Protein AF-A0A2V6PJW3-F1 (afdb_monomer_lite)

Sequence (200 aa):
NNALYVDFLEIRGALTNDLQSALSIDNNLVIYFAGANVPVDTLDGQFGDAQQPGGRLRWIRDFAGPNSSVDVLLLNGQTVKMNRDLRFSTTIDTDGDGVANAYDFYPLDSAAWNSVPSTNSFWTSVSVTNVGSAAAVSLSWNAASGTRYHVEYTTNLAPPNWQALSDYTNVALTNGVIRILDTSIPPGEIQRYYRVRYDR

Foldseek 3Di:
DEEAEEAEDEQDDPCVPPVVVVDDDDPPYAYEYAYYPDQLVVQFQPPADPSRNRHRYHHDQADFDPVQWDWAAAPVRDTDIGGNSQQCDQPDQQCPLPGRNNQANHSPDSPDDRPDPPPQRQWPDWDWDDDDPAIKIKTKGWDAAQKKKWKWKALDVVPTDTDTDDIDGRPDPGIDMDMDMGRPQDPPSPDMDMDMDIDD

pLDDT: mean 84.97, std 12.24, range [41.75, 98.31]

Secondary structure (DSSP, 8-state):
-EEEEEEEE---GGGGT-HHHH----TTEEEEEEEESS-HHHHTT-S--SS-TT-SEEE-TT---TTTEEEEE-TTS-EEEEEHHHHT-SS--SS-SSS-GGG-SSTT-TTS------TT-SEEEEEEEEETTEEEEEEEEEEPTT-EEEEEEES-BTTB--EEEEEEE--SSS-EEEEEEE----TT----EEEEEEE-

Radius of gyration: 25.2 Å; chains: 1; bounding box: 60×33×73 Å

Structure (mmCIF, N/CA/C/O backbone):
data_AF-A0A2V6PJW3-F1
#
_entry.id   AF-A0A2V6PJW3-F1
#
loop_
_atom_site.group_PDB
_atom_site.id
_atom_site.type_symbol
_atom_site.label_atom_id
_atom_site.label_alt_id
_atom_site.label_comp_id
_atom_site.label_asym_id
_atom_site.label_entity_id
_atom_site.label_seq_id
_atom_site.pdbx_PDB_ins_code
_atom_site.Cartn_x
_atom_site.Cartn_y
_atom_site.Cartn_z
_atom_site.occupancy
_atom_site.B_iso_or_equiv
_atom_site.auth_seq_id
_atom_site.auth_comp_id
_atom_site.auth_asym_id
_atom_site.auth_atom_id
_atom_site.pdbx_PDB_model_num
ATOM 1 N N . ASN A 1 1 ? -28.604 -4.417 25.987 1.00 77.56 1 ASN A N 1
ATOM 2 C CA . ASN A 1 1 ? -27.371 -4.235 25.205 1.00 77.56 1 ASN A CA 1
ATOM 3 C C . ASN A 1 1 ? -27.460 -2.933 24.455 1.00 77.56 1 ASN A C 1
ATOM 5 O O . ASN A 1 1 ? -28.349 -2.788 23.627 1.00 77.56 1 ASN A O 1
ATOM 9 N N . ASN A 1 2 ? -26.563 -2.014 24.776 1.00 94.69 2 ASN A N 1
ATOM 10 C CA . ASN A 1 2 ? -26.402 -0.720 24.135 1.00 94.69 2 ASN A CA 1
ATOM 11 C C . ASN A 1 2 ? -25.134 -0.748 23.275 1.00 94.69 2 ASN A C 1
ATOM 13 O O . ASN A 1 2 ? -24.169 -1.445 23.597 1.00 94.69 2 ASN A O 1
ATOM 17 N N . ALA A 1 3 ? -25.136 0.021 22.191 1.00 96.19 3 ALA A N 1
ATOM 18 C CA . ALA A 1 3 ? -23.986 0.163 21.312 1.00 96.19 3 ALA A CA 1
ATOM 19 C C . ALA A 1 3 ? -23.740 1.639 21.002 1.00 96.19 3 ALA A C 1
ATOM 21 O O . ALA A 1 3 ? -24.690 2.400 20.811 1.00 96.19 3 ALA A O 1
ATOM 22 N N . LEU A 1 4 ? -22.466 2.015 20.929 1.00 97.50 4 LEU A N 1
ATOM 23 C CA . LEU A 1 4 ? -22.019 3.306 20.419 1.00 97.50 4 LEU A CA 1
ATOM 24 C C . LEU A 1 4 ? -21.166 3.063 19.173 1.00 97.50 4 LEU A C 1
ATOM 26 O O . LEU A 1 4 ? -20.252 2.246 19.218 1.00 97.50 4 LEU A O 1
ATOM 30 N N . TYR A 1 5 ? -21.462 3.770 18.084 1.00 97.44 5 TYR A N 1
ATOM 31 C CA . TYR A 1 5 ? -20.680 3.726 16.849 1.00 97.44 5 TYR A CA 1
ATOM 32 C C . TYR A 1 5 ? -19.906 5.029 16.709 1.00 97.44 5 TYR A C 1
ATOM 34 O O . TYR A 1 5 ? -20.496 6.110 16.750 1.00 97.44 5 TYR A O 1
ATOM 42 N N . VAL A 1 6 ? -18.591 4.921 16.573 1.00 97.81 6 VAL A N 1
ATOM 43 C CA . VAL A 1 6 ? -17.669 6.052 16.590 1.00 97.81 6 VAL A CA 1
ATOM 44 C C . VAL A 1 6 ? -16.826 6.028 15.326 1.00 97.81 6 VAL A C 1
ATOM 46 O O . VAL A 1 6 ? -16.167 5.045 15.017 1.00 97.81 6 VAL A O 1
ATOM 49 N N . ASP A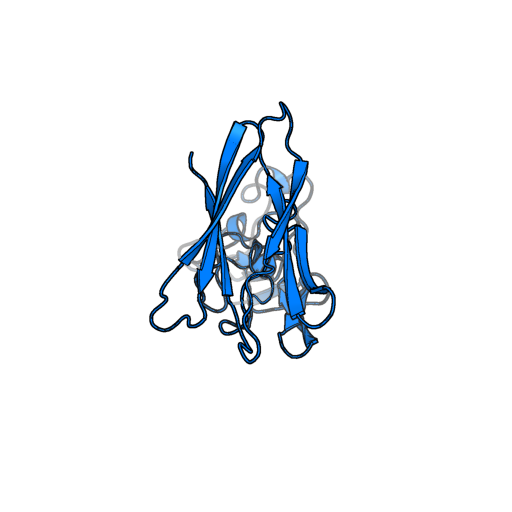 1 7 ? -16.818 7.129 14.587 1.00 97.94 7 ASP A N 1
ATOM 50 C CA . ASP A 1 7 ? -15.958 7.250 13.411 1.00 97.94 7 ASP A CA 1
ATOM 51 C C . ASP A 1 7 ? -14.473 7.270 13.816 1.00 97.94 7 ASP A C 1
ATOM 53 O O . ASP A 1 7 ? -13.669 6.507 13.292 1.00 97.94 7 ASP A O 1
ATOM 57 N N . PHE A 1 8 ? -14.108 8.075 14.816 1.00 97.75 8 PHE A N 1
ATOM 58 C CA . PHE A 1 8 ? -12.723 8.191 15.265 1.00 97.75 8 PHE A CA 1
ATOM 59 C C . PHE A 1 8 ? -12.616 8.317 16.788 1.00 97.75 8 PHE A C 1
ATOM 61 O O . PHE A 1 8 ? -13.229 9.204 17.384 1.00 97.75 8 PHE A O 1
ATOM 68 N N . LEU A 1 9 ? -11.836 7.436 17.416 1.00 95.81 9 LEU A N 1
ATOM 69 C CA . LEU A 1 9 ? -11.492 7.513 18.833 1.00 95.81 9 LEU A CA 1
ATOM 70 C C . LEU A 1 9 ? -10.220 8.330 19.024 1.00 95.81 9 LEU A C 1
ATOM 72 O O . LEU A 1 9 ? -9.151 7.993 18.520 1.00 95.81 9 LEU A O 1
ATOM 76 N N . GLU A 1 10 ? -10.331 9.389 19.814 1.00 95.06 10 GLU A N 1
ATOM 77 C CA . GLU A 1 10 ? -9.187 10.200 20.187 1.00 95.06 10 GLU A CA 1
ATOM 78 C C . GLU A 1 10 ? -8.778 9.914 21.635 1.00 95.06 10 GLU A C 1
ATOM 80 O O . GLU A 1 10 ? -9.470 10.272 22.588 1.00 95.06 10 GLU A O 1
ATOM 85 N N . ILE A 1 11 ? -7.634 9.255 21.797 1.00 92.56 11 ILE A N 1
ATOM 86 C CA . ILE A 1 11 ? -7.050 8.890 23.085 1.00 92.56 11 ILE A CA 1
ATOM 87 C C . ILE A 1 11 ? -6.029 9.957 23.483 1.00 92.56 11 ILE A C 1
ATOM 89 O O . ILE A 1 11 ? -5.069 10.229 22.758 1.00 92.56 11 ILE A O 1
ATOM 93 N N . ARG A 1 12 ? -6.239 10.593 24.639 1.00 90.81 12 ARG A N 1
ATOM 94 C CA . ARG A 1 12 ? -5.400 11.686 25.156 1.00 90.81 12 ARG A CA 1
ATOM 95 C C . ARG A 1 12 ? -5.178 11.550 26.663 1.00 90.81 12 ARG A C 1
ATOM 97 O O . ARG A 1 12 ? -5.975 10.939 27.372 1.00 90.81 12 ARG A O 1
ATOM 104 N N . GLY A 1 13 ? -4.129 12.201 27.163 1.00 88.38 13 GLY A N 1
ATOM 105 C CA . GLY A 1 13 ? -3.869 12.316 28.600 1.00 88.38 13 GLY A CA 1
ATOM 106 C C . GLY A 1 13 ? -3.577 10.964 29.254 1.00 88.38 13 GLY A C 1
ATOM 107 O O . GLY A 1 13 ? -2.866 10.149 28.685 1.00 88.38 13 GLY A O 1
ATOM 108 N N . ALA A 1 14 ? -4.129 10.715 30.445 1.00 81.31 14 ALA A N 1
ATOM 109 C CA . ALA A 1 14 ? -3.871 9.482 31.201 1.00 81.31 14 ALA A CA 1
ATOM 110 C C . ALA A 1 14 ? -4.205 8.191 30.421 1.00 81.31 14 ALA A C 1
ATOM 112 O O . ALA A 1 14 ? -3.540 7.175 30.612 1.00 81.31 14 ALA A O 1
ATOM 113 N N . LEU A 1 15 ? -5.167 8.255 29.491 1.00 83.25 15 LEU A N 1
ATOM 114 C CA . LEU A 1 15 ? -5.598 7.120 28.671 1.00 83.25 15 LEU A CA 1
ATOM 115 C C . LEU A 1 15 ? -4.508 6.601 27.718 1.00 83.25 15 LEU A C 1
ATOM 117 O O . LEU A 1 15 ? -4.613 5.471 27.254 1.00 83.25 15 LEU A O 1
ATOM 121 N N . THR A 1 16 ? -3.469 7.391 27.410 1.00 81.38 16 THR A N 1
ATOM 122 C CA . THR A 1 16 ? -2.377 6.945 26.523 1.00 81.38 16 THR A CA 1
ATOM 123 C C . THR A 1 16 ? -1.401 5.994 27.207 1.00 81.38 16 THR A C 1
ATOM 125 O O . THR A 1 16 ? -0.676 5.283 26.520 1.00 81.38 16 THR A O 1
ATOM 128 N N . ASN A 1 17 ? -1.347 6.005 28.542 1.00 81.25 17 ASN A N 1
ATOM 129 C CA . ASN A 1 17 ? -0.377 5.225 29.314 1.00 81.25 17 ASN A CA 1
ATOM 130 C C . ASN A 1 17 ? -1.002 3.952 29.889 1.00 81.25 17 ASN A C 1
ATOM 132 O O . ASN A 1 17 ? -0.333 2.926 29.966 1.00 81.25 17 ASN A O 1
ATOM 136 N N . ASP A 1 18 ? -2.270 4.030 30.299 1.00 83.56 18 ASP A N 1
ATOM 137 C CA . ASP A 1 18 ? -3.020 2.907 30.853 1.00 83.56 18 ASP A CA 1
ATOM 138 C C . ASP A 1 18 ? -4.522 3.107 30.613 1.00 83.56 18 ASP A C 1
ATOM 140 O O . ASP A 1 18 ? -5.220 3.810 31.348 1.00 83.56 18 ASP A O 1
ATOM 144 N N . LEU A 1 19 ? -5.015 2.510 29.528 1.00 89.06 19 LEU A N 1
ATOM 145 C CA . LEU A 1 19 ? -6.403 2.658 29.106 1.00 89.06 19 LEU A CA 1
ATOM 146 C C . LEU A 1 19 ? -7.380 2.004 30.095 1.00 89.06 19 LEU A C 1
ATOM 148 O O . LEU A 1 19 ? -8.446 2.561 30.347 1.00 89.06 19 LEU A O 1
ATOM 152 N N . GLN A 1 20 ? -7.030 0.847 30.668 1.00 86.88 20 GLN A N 1
ATOM 153 C CA . GLN A 1 20 ? -7.956 0.062 31.493 1.00 86.88 20 GLN A CA 1
ATOM 154 C C . GLN A 1 20 ? -8.118 0.612 32.909 1.00 86.88 20 GLN A C 1
ATOM 156 O O . GLN A 1 20 ? -9.182 0.439 33.499 1.00 86.88 20 GLN A O 1
ATOM 161 N N . SER A 1 21 ? -7.106 1.289 33.461 1.00 87.06 21 SER A N 1
ATOM 162 C CA . SER A 1 21 ? -7.256 1.944 34.768 1.00 87.06 21 SER A CA 1
ATOM 163 C C . SER A 1 21 ? -7.951 3.304 34.690 1.00 87.06 21 SER A C 1
ATOM 165 O O . SER A 1 21 ? -8.570 3.728 35.666 1.00 87.06 21 SER A O 1
ATOM 167 N N . ALA A 1 22 ? -7.875 3.985 33.542 1.00 89.25 22 ALA A N 1
ATOM 168 C CA . ALA A 1 22 ? -8.407 5.335 33.368 1.00 89.25 22 ALA A CA 1
ATOM 169 C C . ALA A 1 22 ? -9.792 5.395 32.690 1.00 89.25 22 ALA A C 1
ATOM 171 O O . ALA A 1 22 ? -10.457 6.429 32.777 1.00 89.25 22 ALA A O 1
ATOM 172 N N . LEU A 1 23 ? -10.251 4.316 32.046 1.00 91.25 23 LEU A N 1
ATOM 173 C CA . LEU A 1 23 ? -11.579 4.209 31.435 1.00 91.25 23 LEU A CA 1
ATOM 174 C C . LEU A 1 23 ? -12.338 3.006 31.999 1.00 91.25 23 LEU A C 1
ATOM 176 O O . LEU A 1 23 ? -11.816 1.900 32.061 1.00 91.25 23 LEU A O 1
ATOM 180 N N . SER A 1 24 ? -13.609 3.208 32.340 1.00 92.50 24 SER A N 1
ATOM 181 C CA . SER A 1 24 ? -14.548 2.124 32.626 1.00 92.50 24 SER A CA 1
ATOM 182 C C . SER A 1 24 ? -15.663 2.139 31.585 1.00 92.50 24 SER A C 1
ATOM 184 O O . SER A 1 24 ? -16.223 3.196 31.289 1.00 92.50 24 SER A O 1
ATOM 186 N N . ILE A 1 25 ? -15.973 0.972 31.019 1.00 94.38 25 ILE A N 1
ATOM 187 C CA . ILE A 1 25 ? -17.079 0.780 30.078 1.00 94.38 25 ILE A CA 1
ATOM 188 C C . ILE A 1 25 ? -18.135 -0.068 30.782 1.00 94.38 25 ILE A C 1
ATOM 190 O O . ILE A 1 25 ? -17.831 -1.156 31.265 1.00 94.38 25 ILE A O 1
ATOM 194 N N . ASP A 1 26 ? -19.370 0.432 30.840 1.00 94.88 26 ASP A N 1
ATOM 195 C CA . ASP A 1 26 ? -20.485 -0.284 31.461 1.00 94.88 26 ASP A CA 1
ATOM 196 C C . ASP A 1 26 ? -20.694 -1.670 30.825 1.00 94.88 26 ASP A C 1
ATOM 198 O O . ASP A 1 26 ? -20.583 -1.842 29.606 1.00 94.88 26 ASP A O 1
ATOM 202 N N . ASN A 1 27 ? -21.066 -2.656 31.645 1.00 93.12 27 ASN A N 1
ATOM 203 C CA . ASN A 1 27 ? -21.227 -4.042 31.206 1.00 93.12 27 ASN A CA 1
ATOM 204 C C . ASN A 1 27 ? -22.309 -4.236 30.124 1.00 93.12 27 ASN A C 1
ATOM 206 O O . ASN A 1 27 ? -22.325 -5.257 29.429 1.00 93.12 27 ASN A O 1
ATOM 210 N N . ASN A 1 28 ? -23.202 -3.268 29.944 1.00 94.25 28 ASN A N 1
ATOM 211 C CA . ASN A 1 28 ? -24.245 -3.267 28.930 1.00 94.25 28 ASN A CA 1
ATOM 212 C C . ASN A 1 28 ? -23.865 -2.459 27.670 1.00 94.25 28 ASN A C 1
ATOM 214 O O . ASN A 1 28 ? -24.705 -2.338 26.780 1.00 94.25 28 ASN A O 1
ATOM 218 N N . LEU A 1 29 ? -22.649 -1.902 27.571 1.00 96.75 29 LEU A N 1
ATOM 219 C CA . LEU A 1 29 ? -22.187 -1.093 26.436 1.00 96.75 29 LEU A CA 1
ATOM 220 C C . LEU A 1 29 ? -21.034 -1.763 25.669 1.00 96.75 29 LEU A C 1
ATOM 222 O O . LEU A 1 29 ? -20.086 -2.283 26.260 1.00 96.75 29 LEU A O 1
ATOM 226 N N . VAL A 1 30 ? -21.111 -1.698 24.338 1.00 97.88 30 VAL A N 1
ATOM 227 C CA . VAL A 1 30 ? -20.006 -1.983 23.408 1.00 97.88 30 VAL A CA 1
ATOM 228 C C . VAL A 1 30 ? -19.796 -0.761 22.514 1.00 97.88 30 VAL A C 1
ATOM 230 O O . VAL A 1 30 ? -20.760 -0.184 22.007 1.00 97.88 30 VAL A O 1
ATOM 233 N N . ILE A 1 31 ? -18.543 -0.362 22.327 1.00 97.88 31 ILE A N 1
ATOM 234 C CA . ILE A 1 31 ? -18.133 0.745 21.466 1.00 97.88 31 ILE A CA 1
ATOM 235 C C . ILE A 1 31 ? -17.488 0.154 20.212 1.00 97.88 31 ILE A C 1
ATOM 237 O O . ILE A 1 31 ? -16.425 -0.464 20.265 1.00 97.88 31 ILE A O 1
ATOM 241 N N . TYR A 1 32 ? -18.145 0.366 19.081 1.00 98.12 32 TYR A N 1
ATOM 242 C CA . TYR A 1 32 ? -17.635 0.044 17.759 1.00 98.12 32 TYR A CA 1
ATOM 243 C C . TYR A 1 32 ? -16.979 1.289 17.178 1.00 98.12 32 TYR A C 1
ATOM 245 O O . TYR A 1 32 ? -17.615 2.343 17.134 1.00 98.12 32 TYR A O 1
ATOM 253 N N . PHE A 1 33 ? -15.728 1.193 16.745 1.00 98.31 33 PHE A N 1
ATOM 254 C CA . PHE A 1 33 ? -14.983 2.341 16.237 1.00 98.31 33 PHE A CA 1
ATOM 255 C C . PHE A 1 33 ? -14.330 2.048 14.891 1.00 98.31 33 PHE A C 1
ATOM 257 O O . PHE A 1 33 ? -13.943 0.914 14.631 1.00 98.31 33 PHE A O 1
ATOM 264 N N . ALA A 1 34 ? -14.210 3.057 14.031 1.00 98.06 34 ALA A N 1
ATOM 265 C CA . ALA A 1 34 ? -13.621 2.877 12.706 1.00 98.06 34 ALA A CA 1
ATOM 266 C C . ALA A 1 34 ? -12.135 3.245 12.643 1.00 98.06 34 ALA A C 1
ATOM 268 O O . ALA A 1 34 ? -11.388 2.581 11.933 1.00 98.06 34 ALA A O 1
ATOM 269 N N . GLY A 1 35 ? -11.678 4.237 13.403 1.00 97.38 35 GLY A N 1
ATOM 270 C CA . GLY A 1 35 ? -10.251 4.544 13.511 1.00 97.38 35 GLY A CA 1
ATOM 271 C C . GLY A 1 35 ? -9.867 5.169 14.843 1.00 97.38 35 GLY A C 1
ATOM 272 O O . GLY A 1 35 ? -10.735 5.489 15.661 1.00 97.38 35 GLY A O 1
ATOM 273 N N . ALA A 1 36 ? -8.566 5.337 15.065 1.00 96.62 36 ALA A N 1
ATOM 274 C CA . ALA A 1 36 ? -8.039 5.974 16.268 1.00 96.62 36 ALA A CA 1
ATOM 275 C C . ALA A 1 36 ? -6.713 6.709 16.018 1.00 96.62 36 ALA A C 1
ATOM 277 O O . ALA A 1 36 ? -6.052 6.528 15.000 1.00 96.62 36 ALA A O 1
ATOM 278 N N . ASN A 1 37 ? -6.301 7.555 16.965 1.00 94.25 37 ASN A N 1
ATOM 279 C CA . ASN A 1 37 ? -4.985 8.214 16.948 1.00 94.25 37 ASN A CA 1
ATOM 280 C C . ASN A 1 37 ? -3.855 7.354 17.553 1.00 94.25 37 ASN A C 1
ATOM 282 O O . ASN A 1 37 ? -2.731 7.830 17.710 1.00 94.25 37 ASN A O 1
ATOM 286 N N . VAL A 1 38 ? -4.161 6.109 17.906 1.00 92.62 38 VAL A N 1
ATOM 287 C CA . VAL A 1 38 ? -3.231 5.062 18.344 1.00 92.62 38 VAL A CA 1
ATOM 288 C C . VAL A 1 38 ? -3.505 3.805 17.509 1.00 92.62 38 VAL A C 1
ATOM 290 O O . VAL A 1 38 ? -4.596 3.705 16.947 1.00 92.62 38 VAL A O 1
ATOM 293 N N . PRO A 1 39 ? -2.569 2.843 17.407 1.00 92.50 39 PRO A N 1
ATOM 294 C CA . PRO A 1 39 ? -2.781 1.656 16.581 1.00 92.50 39 PRO A CA 1
ATOM 295 C C . PRO A 1 39 ? -4.055 0.898 16.979 1.00 92.50 39 PRO A C 1
ATOM 297 O O . PRO A 1 39 ? -4.189 0.464 18.125 1.00 92.50 39 PRO A O 1
ATOM 300 N N . VAL A 1 40 ? -4.983 0.728 16.036 1.00 95.38 40 VAL A N 1
ATOM 301 C CA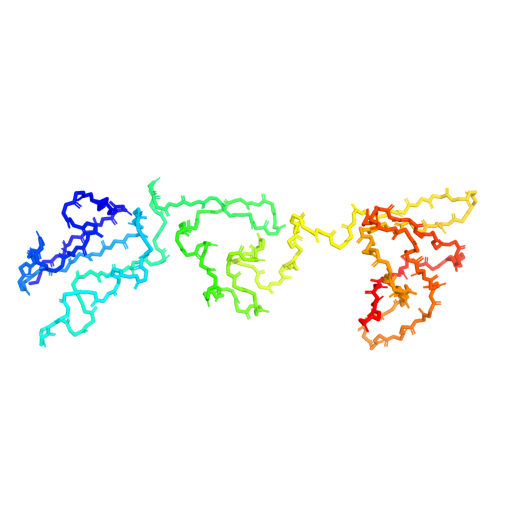 . VAL A 1 40 ? -6.312 0.140 16.284 1.00 95.38 40 VAL A CA 1
ATOM 302 C C . VAL A 1 40 ? -6.247 -1.286 16.829 1.00 95.38 40 VAL A C 1
ATOM 304 O O . VAL A 1 40 ? -7.029 -1.622 17.713 1.00 95.38 40 VAL A O 1
ATOM 307 N N . ASP A 1 41 ? -5.251 -2.075 16.418 1.00 92.88 41 ASP A N 1
ATOM 308 C CA . ASP A 1 41 ? -5.025 -3.442 16.910 1.00 92.88 41 ASP A CA 1
ATOM 309 C C . ASP A 1 41 ? -4.692 -3.489 18.411 1.00 92.88 41 ASP A C 1
ATOM 311 O O . ASP A 1 41 ? -4.892 -4.506 19.067 1.00 92.88 41 ASP A O 1
ATOM 315 N N . THR A 1 42 ? -4.190 -2.389 18.986 1.00 92.62 42 THR A N 1
ATOM 316 C CA . THR A 1 42 ? -3.936 -2.301 20.438 1.00 92.62 42 THR A CA 1
ATOM 317 C C . THR A 1 42 ? -5.195 -1.993 21.244 1.00 92.62 42 THR A C 1
ATOM 319 O O . THR A 1 42 ? -5.213 -2.208 22.458 1.00 92.62 42 THR A O 1
ATOM 322 N N . LEU A 1 43 ? -6.238 -1.483 20.583 1.00 95.44 43 LEU A N 1
ATOM 323 C CA . LEU A 1 43 ? -7.529 -1.158 21.181 1.00 95.44 43 LEU A CA 1
ATOM 324 C C . LEU A 1 43 ? -8.554 -2.271 20.957 1.00 95.44 43 LEU A C 1
ATOM 326 O O . LEU A 1 43 ? -9.388 -2.512 21.831 1.00 95.44 43 LEU A O 1
ATOM 330 N N . ASP A 1 44 ? -8.518 -2.917 19.794 1.00 96.38 44 ASP A N 1
ATOM 331 C CA . ASP A 1 44 ? -9.472 -3.955 19.426 1.00 96.38 44 ASP A CA 1
ATOM 332 C C . ASP A 1 44 ? -9.424 -5.129 20.414 1.00 96.38 44 ASP A C 1
ATOM 334 O O . ASP A 1 44 ? -8.362 -5.603 20.816 1.00 96.38 44 ASP A O 1
ATOM 338 N N . GLY A 1 45 ? -10.595 -5.562 20.876 1.00 95.94 45 GLY A N 1
ATOM 339 C CA . GLY A 1 45 ? -10.717 -6.639 21.858 1.00 95.94 45 GLY A CA 1
ATOM 340 C C . GLY A 1 45 ? -10.454 -6.237 23.316 1.00 95.94 45 GLY A C 1
ATOM 341 O O . GLY A 1 45 ? -10.629 -7.068 24.211 1.00 95.94 45 GLY A O 1
ATOM 342 N N . GLN A 1 46 ? -10.099 -4.980 23.609 1.00 95.44 46 GLN A N 1
ATOM 343 C CA . GLN A 1 46 ? -9.934 -4.528 24.996 1.00 95.44 46 GLN A CA 1
ATOM 344 C C . GLN A 1 46 ? -11.253 -4.519 25.781 1.00 95.44 46 GLN A C 1
ATOM 346 O O . GLN A 1 46 ? -12.348 -4.455 25.214 1.00 95.44 46 GLN A O 1
ATOM 351 N N . PHE A 1 47 ? -11.136 -4.542 27.116 1.00 95.19 47 PHE A N 1
ATOM 352 C CA . PHE A 1 47 ? -12.260 -4.625 28.061 1.00 95.19 47 PHE A CA 1
ATOM 353 C C . PHE A 1 47 ? -13.107 -5.893 27.883 1.00 95.19 47 PHE A C 1
ATOM 355 O O . PHE A 1 47 ? -14.332 -5.857 27.994 1.00 95.19 47 PHE A O 1
ATOM 362 N N . GLY A 1 48 ? -12.454 -7.011 27.562 1.00 94.50 48 GLY A N 1
ATOM 363 C CA . GLY A 1 48 ? -13.101 -8.316 27.501 1.00 94.50 48 GLY A CA 1
ATOM 364 C C . GLY A 1 48 ? -13.523 -8.810 28.883 1.00 94.50 48 GLY A C 1
ATOM 365 O O . GLY A 1 48 ? -12.783 -8.680 29.857 1.00 94.50 48 GLY A O 1
ATOM 366 N N . ASP A 1 49 ? -14.709 -9.402 28.958 1.00 93.31 49 ASP A N 1
ATOM 367 C CA . ASP A 1 49 ? -15.236 -10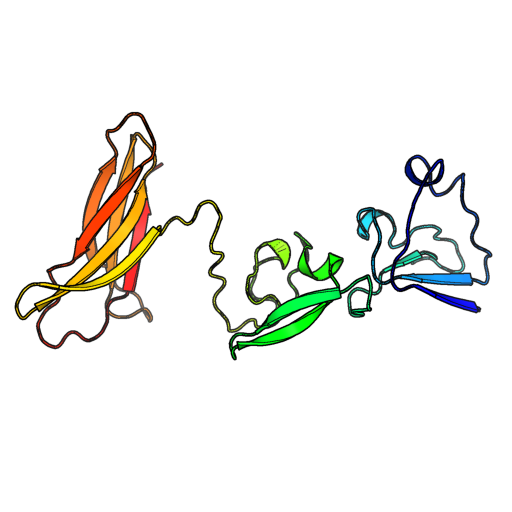.045 30.162 1.00 93.31 49 ASP A CA 1
ATOM 368 C C . ASP A 1 49 ? -16.088 -11.271 29.800 1.00 93.31 49 ASP A C 1
ATOM 370 O O . ASP A 1 49 ? -16.192 -11.659 28.634 1.00 93.31 49 ASP A O 1
ATOM 374 N N . ALA A 1 50 ? -16.694 -11.911 30.804 1.00 94.31 50 ALA A N 1
ATOM 375 C CA . ALA A 1 50 ? -17.498 -13.115 30.602 1.00 94.31 50 ALA A CA 1
ATOM 376 C C . ALA A 1 50 ? -18.713 -12.887 29.680 1.00 94.31 50 ALA A C 1
ATOM 378 O O . ALA A 1 50 ? -19.182 -13.825 29.038 1.00 94.31 50 ALA A O 1
ATOM 379 N N . GLN A 1 51 ? -19.232 -11.659 29.611 1.00 92.69 51 GLN A N 1
A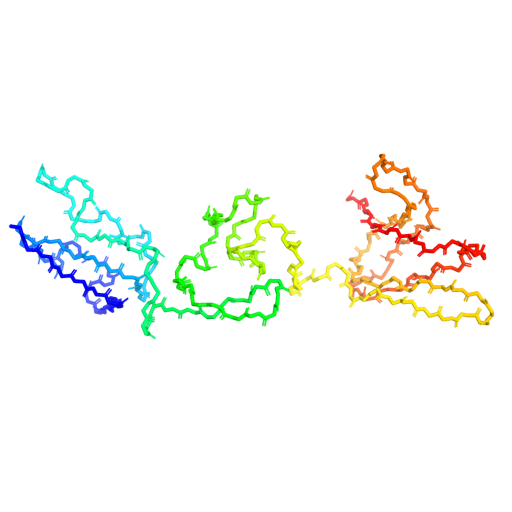TOM 380 C CA . GLN A 1 51 ? -20.375 -11.282 28.787 1.00 92.69 51 GLN A CA 1
ATOM 381 C C . GLN A 1 51 ? -19.948 -10.832 27.384 1.00 92.69 51 GLN A C 1
ATOM 383 O O . GLN A 1 51 ? -20.715 -10.991 26.434 1.00 92.69 51 GLN A O 1
ATOM 388 N N . GLN A 1 52 ? -18.750 -10.263 27.245 1.00 93.75 52 GLN A N 1
ATOM 389 C CA . GLN A 1 52 ? -18.177 -9.767 25.995 1.00 93.75 52 GLN A CA 1
ATOM 390 C C . GLN A 1 52 ? -16.738 -10.284 25.821 1.00 93.75 52 GLN A C 1
ATOM 392 O O . GLN A 1 52 ? -15.787 -9.510 25.936 1.00 93.75 52 GLN A O 1
ATOM 397 N N . PRO A 1 53 ? -16.540 -11.578 25.505 1.00 93.94 53 PRO A N 1
ATOM 398 C CA . PRO A 1 53 ? -15.201 -12.167 25.398 1.00 93.94 53 PRO A CA 1
ATOM 399 C C . PRO A 1 53 ? -14.364 -11.579 24.252 1.00 93.94 53 PRO A C 1
ATOM 401 O O . PRO A 1 53 ? -13.142 -11.590 24.321 1.00 93.94 53 PRO A O 1
ATOM 404 N N . GLY A 1 54 ? -15.009 -11.028 23.218 1.00 92.88 54 GLY A N 1
ATOM 405 C CA . GLY A 1 54 ? -14.352 -10.297 22.127 1.00 92.88 54 GLY A CA 1
ATOM 406 C C . GLY A 1 54 ? -14.096 -8.818 22.429 1.00 92.88 54 GLY A C 1
ATOM 407 O O . GLY A 1 54 ? -14.002 -8.027 21.498 1.00 92.88 54 GLY A O 1
ATOM 408 N N . GLY A 1 55 ? -14.101 -8.415 23.701 1.00 95.75 55 GLY A N 1
ATOM 409 C CA . GLY A 1 55 ? -13.910 -7.026 24.101 1.00 95.75 55 GLY A CA 1
ATOM 410 C C . GLY A 1 55 ? -15.132 -6.134 23.912 1.00 95.75 55 GLY A C 1
ATOM 411 O O . GLY A 1 55 ? -16.134 -6.495 23.274 1.00 95.75 55 GLY A O 1
ATOM 412 N N . ARG A 1 56 ? -15.026 -4.937 24.490 1.00 97.00 56 ARG A N 1
ATOM 413 C CA . ARG A 1 56 ? -16.012 -3.851 24.399 1.00 97.00 56 ARG A CA 1
ATOM 414 C C . ARG A 1 56 ? -15.539 -2.692 23.534 1.00 97.00 56 ARG A C 1
ATOM 416 O O . ARG A 1 56 ? -16.377 -1.883 23.157 1.00 97.00 56 ARG A O 1
ATOM 423 N N . LEU A 1 57 ? -14.253 -2.625 23.197 1.00 97.38 57 LEU A N 1
ATOM 424 C CA . LEU A 1 57 ? -13.759 -1.833 22.074 1.00 97.38 57 LEU A CA 1
ATOM 425 C C . LEU A 1 57 ? -13.622 -2.760 20.868 1.00 97.38 57 LEU A C 1
ATOM 427 O O . LEU A 1 57 ? -12.927 -3.770 20.957 1.00 97.38 57 LEU A O 1
ATOM 431 N N . ARG A 1 58 ? -14.323 -2.445 19.776 1.00 97.81 58 ARG A N 1
ATOM 432 C CA . ARG A 1 58 ? -14.338 -3.269 18.561 1.00 97.81 58 ARG A CA 1
ATOM 433 C C . ARG A 1 58 ? -14.054 -2.443 17.324 1.00 97.81 58 ARG A C 1
ATOM 435 O O . ARG A 1 58 ? -14.844 -1.559 16.981 1.00 97.81 58 ARG A O 1
ATOM 442 N N . TRP A 1 59 ? -12.956 -2.746 16.652 1.00 98.06 59 TRP A N 1
ATOM 443 C CA . TRP A 1 59 ? -12.594 -2.085 15.413 1.00 98.06 59 TRP A CA 1
ATOM 444 C C . TRP A 1 59 ? -13.468 -2.588 14.256 1.00 98.06 59 TRP A C 1
ATOM 446 O O . TRP A 1 59 ? -13.588 -3.786 14.006 1.00 98.06 59 TRP A O 1
ATOM 456 N N . ILE A 1 60 ? -14.094 -1.662 13.530 1.00 97.56 60 ILE A N 1
ATOM 457 C CA . ILE A 1 60 ? -14.881 -1.936 12.326 1.00 97.56 60 ILE A CA 1
ATOM 458 C C . ILE A 1 60 ? -14.068 -1.514 11.106 1.00 97.56 60 ILE A C 1
ATOM 460 O O . ILE A 1 60 ? -14.227 -0.419 10.567 1.00 97.56 60 ILE A O 1
ATOM 464 N N . ARG A 1 61 ? -13.191 -2.417 10.667 1.00 95.50 61 ARG A N 1
ATOM 465 C CA . ARG A 1 61 ? -12.279 -2.197 9.536 1.00 95.50 61 ARG A CA 1
ATOM 466 C C . ARG A 1 61 ? -12.978 -1.950 8.193 1.00 95.50 61 ARG A C 1
ATOM 468 O O . ARG A 1 61 ? -12.423 -1.265 7.344 1.00 95.50 61 ARG A O 1
ATOM 475 N N . ASP A 1 62 ?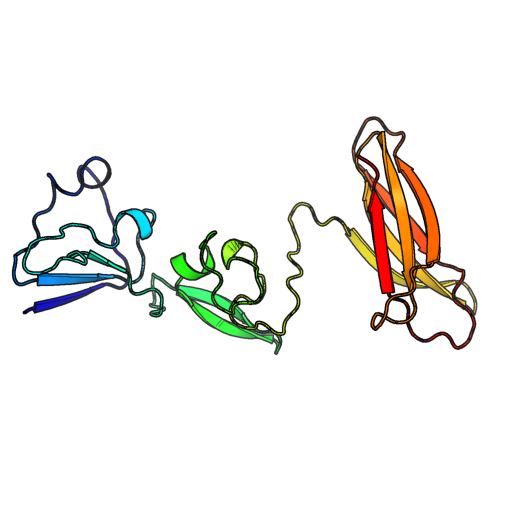 -14.200 -2.452 8.014 1.00 93.88 62 ASP A N 1
ATOM 476 C CA . ASP A 1 62 ? -14.945 -2.332 6.749 1.00 93.88 62 ASP A CA 1
ATOM 477 C C . ASP A 1 62 ? -15.710 -1.000 6.629 1.00 93.88 62 ASP A C 1
ATOM 479 O O . ASP A 1 62 ? -16.307 -0.704 5.594 1.00 93.88 62 ASP A O 1
ATOM 483 N N . PHE A 1 63 ? -15.71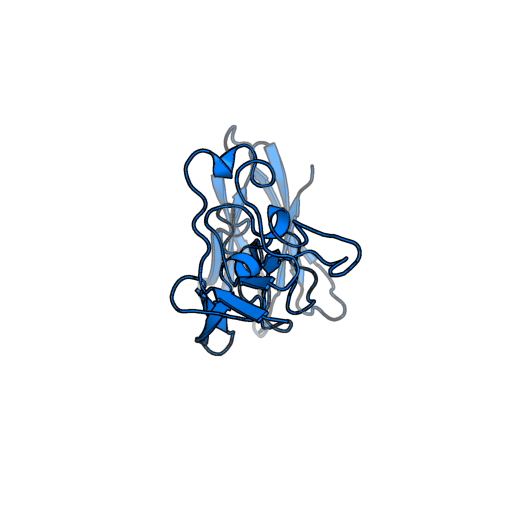3 -0.175 7.683 1.00 96.44 63 PHE A N 1
ATOM 484 C CA . PHE A 1 63 ? -16.359 1.134 7.663 1.00 96.44 63 PHE A CA 1
ATOM 485 C C . PHE A 1 63 ? -15.351 2.242 7.349 1.00 96.44 63 PHE A C 1
ATOM 487 O O . PHE A 1 63 ? -14.345 2.402 8.039 1.00 96.44 63 PHE A O 1
ATOM 494 N N . ALA A 1 64 ? -15.658 3.057 6.339 1.00 93.50 64 ALA A N 1
ATOM 495 C CA . ALA A 1 64 ? -14.870 4.217 5.937 1.00 93.50 64 ALA A CA 1
ATOM 496 C C . ALA A 1 64 ? -15.669 5.506 6.196 1.00 93.50 64 ALA A C 1
ATOM 498 O O . ALA A 1 64 ? -16.496 5.914 5.379 1.00 93.50 64 ALA A O 1
ATOM 499 N N . GLY A 1 65 ? -15.441 6.141 7.347 1.00 94.31 65 GLY A N 1
ATOM 500 C CA . GLY A 1 65 ? -16.157 7.351 7.753 1.00 94.31 65 GLY A CA 1
ATOM 501 C C . GLY A 1 65 ? -15.438 8.661 7.405 1.00 94.31 65 GLY A C 1
ATOM 502 O O . GLY A 1 65 ? -14.312 8.649 6.897 1.00 94.31 65 GLY A O 1
ATOM 503 N N . PRO A 1 66 ? -16.064 9.822 7.673 1.00 95.56 66 PRO A N 1
ATOM 504 C CA . PRO A 1 66 ? -15.491 11.135 7.365 1.00 95.56 66 PRO A CA 1
ATOM 505 C C . PRO A 1 66 ? -14.092 11.389 7.951 1.00 95.56 66 PRO A C 1
ATOM 507 O O . PRO A 1 66 ? -13.277 12.046 7.309 1.00 95.56 66 PRO A O 1
ATOM 510 N N . ASN A 1 67 ? -13.792 10.855 9.137 1.00 94.31 67 ASN A N 1
ATOM 511 C CA . ASN A 1 67 ? -12.518 11.047 9.837 1.00 94.31 67 ASN A CA 1
ATOM 512 C C . ASN A 1 67 ? -11.616 9.803 9.808 1.00 94.31 67 ASN A C 1
ATOM 514 O O . ASN A 1 67 ? -10.408 9.923 10.034 1.00 94.31 67 ASN A O 1
ATOM 518 N N . SER A 1 68 ? -12.177 8.634 9.489 1.00 93.25 68 SER A N 1
ATOM 519 C CA . SER A 1 68 ? -11.480 7.341 9.434 1.00 93.25 68 SER A CA 1
ATOM 520 C C . SER A 1 68 ? -11.200 6.832 8.020 1.00 93.25 68 SER A C 1
ATOM 522 O O . SER A 1 68 ? -10.669 5.738 7.878 1.00 93.25 68 SER A O 1
ATOM 524 N N . SER A 1 69 ? -11.523 7.587 6.965 1.00 92.25 69 SER A N 1
ATOM 525 C CA . SER A 1 69 ? -11.289 7.155 5.580 1.00 92.25 69 SER A CA 1
ATOM 526 C C . SER A 1 69 ? -10.052 7.774 4.924 1.00 92.25 69 SER A C 1
ATOM 528 O O . SER A 1 69 ? -9.513 8.807 5.349 1.00 92.25 69 SER A O 1
ATOM 530 N N . VAL A 1 70 ? -9.607 7.111 3.858 1.00 87.31 70 VAL A N 1
ATOM 531 C CA . VAL A 1 70 ? -8.609 7.571 2.893 1.00 87.31 70 VAL A CA 1
ATOM 532 C C . VAL A 1 70 ? -9.031 7.146 1.486 1.00 87.31 70 VAL A C 1
ATOM 534 O O . VAL A 1 70 ? -9.784 6.190 1.308 1.00 87.31 70 VAL A O 1
ATOM 537 N N . ASP A 1 71 ? -8.578 7.903 0.497 1.00 85.25 71 ASP A N 1
ATOM 538 C CA . ASP A 1 71 ? -8.776 7.607 -0.916 1.00 85.25 71 ASP A CA 1
ATOM 539 C C . ASP A 1 71 ? -7.825 6.501 -1.389 1.00 85.25 71 ASP A C 1
ATOM 541 O O . ASP A 1 71 ? -6.622 6.555 -1.136 1.00 85.25 71 ASP A O 1
ATOM 545 N N . VAL A 1 72 ? -8.373 5.514 -2.096 1.00 82.31 72 VAL A N 1
ATOM 546 C CA . VAL A 1 72 ? -7.642 4.411 -2.731 1.00 82.31 72 VAL A CA 1
ATOM 547 C C . VAL A 1 72 ? -7.960 4.399 -4.217 1.00 82.31 72 VAL A C 1
ATOM 549 O O . VAL A 1 72 ? -9.122 4.506 -4.605 1.00 82.31 72 VAL A O 1
ATOM 552 N N . LEU A 1 73 ? -6.924 4.296 -5.047 1.00 73.81 73 LEU A N 1
ATOM 553 C CA . LEU A 1 73 ? -7.048 4.221 -6.497 1.00 73.81 73 LEU A CA 1
ATOM 554 C C . LEU A 1 73 ? -7.368 2.783 -6.921 1.00 73.81 73 LEU A C 1
ATOM 556 O O . LEU A 1 73 ? -6.752 1.842 -6.435 1.00 73.81 73 LEU A O 1
ATOM 560 N N . LEU A 1 74 ? -8.307 2.632 -7.846 1.00 75.88 74 LEU A N 1
ATOM 561 C CA . LEU A 1 74 ? -8.596 1.387 -8.550 1.00 75.88 74 LEU A CA 1
ATOM 562 C C . LEU A 1 74 ? -7.926 1.401 -9.927 1.00 75.88 74 LEU A C 1
ATOM 564 O O . LEU A 1 74 ? -7.681 2.469 -10.497 1.00 75.88 74 LEU A O 1
ATOM 568 N N . LEU A 1 75 ? -7.692 0.223 -10.510 1.00 69.38 75 LEU A N 1
ATOM 569 C CA . LEU A 1 75 ? -7.028 0.090 -11.811 1.00 69.38 75 LEU A CA 1
ATOM 570 C C . LEU A 1 75 ? -7.755 0.835 -12.943 1.00 69.38 75 LEU A C 1
ATOM 572 O O . LEU A 1 75 ? -7.137 1.327 -13.885 1.00 69.38 75 LEU A O 1
ATOM 576 N N . ASN A 1 76 ? -9.077 0.967 -12.834 1.00 69.94 76 ASN A N 1
ATOM 577 C CA . ASN A 1 76 ? -9.907 1.700 -13.789 1.00 69.94 76 ASN A CA 1
ATOM 578 C C . ASN A 1 76 ? -9.783 3.239 -13.682 1.00 69.94 76 ASN A C 1
ATOM 580 O O . ASN A 1 76 ? -10.491 3.958 -14.390 1.00 69.94 76 ASN A O 1
ATOM 584 N N . GLY A 1 77 ? -8.918 3.750 -12.799 1.00 65.44 77 GLY A N 1
ATOM 585 C CA . GLY A 1 77 ? -8.679 5.176 -12.577 1.00 65.44 77 GLY A CA 1
ATOM 586 C C . GLY A 1 77 ? -9.652 5.847 -11.603 1.00 65.44 77 GLY A C 1
ATOM 587 O O . GLY A 1 77 ? -9.537 7.049 -11.369 1.00 65.44 77 GLY A O 1
ATOM 588 N N . GLN A 1 78 ? -10.611 5.110 -11.036 1.00 74.06 78 GLN A N 1
ATOM 589 C CA . GLN A 1 78 ? -11.522 5.632 -10.019 1.00 74.06 78 GLN A CA 1
ATOM 590 C C . GLN A 1 78 ? -10.883 5.615 -8.635 1.00 74.06 78 GLN A C 1
ATOM 592 O O . GLN A 1 78 ? -10.039 4.779 -8.328 1.00 74.06 78 GLN A O 1
ATOM 597 N N . THR A 1 79 ? -11.347 6.510 -7.772 1.00 77.62 79 THR A N 1
ATOM 598 C CA . THR A 1 79 ? -10.982 6.517 -6.359 1.00 77.62 79 THR A CA 1
ATOM 599 C C . THR A 1 79 ? -12.168 6.079 -5.511 1.00 77.62 79 THR A C 1
ATOM 601 O O . THR A 1 79 ? -13.284 6.561 -5.710 1.00 77.62 79 THR A O 1
ATOM 604 N N . VAL A 1 80 ? -11.920 5.196 -4.547 1.00 86.19 80 VAL A N 1
ATOM 605 C CA . VAL A 1 80 ? -12.902 4.752 -3.549 1.00 86.19 80 VAL A CA 1
ATOM 606 C C . VAL A 1 80 ? -12.404 5.035 -2.135 1.00 86.19 80 VAL A C 1
ATOM 608 O O . VAL A 1 80 ? -11.203 5.159 -1.899 1.00 86.19 80 VAL A O 1
ATOM 611 N N . LYS A 1 81 ? -13.332 5.146 -1.179 1.00 91.44 81 LYS A N 1
ATOM 612 C CA . LYS A 1 81 ? -12.987 5.309 0.236 1.00 91.44 81 LYS A CA 1
ATOM 613 C C . LYS A 1 81 ? -12.702 3.952 0.867 1.00 91.44 81 LYS A C 1
ATOM 615 O O . LYS A 1 81 ? -13.551 3.067 0.834 1.00 91.44 81 LYS A O 1
ATOM 620 N N . MET A 1 82 ? -11.540 3.839 1.498 1.00 93.06 82 MET A N 1
ATOM 621 C CA . MET A 1 82 ? -11.155 2.719 2.353 1.00 93.06 82 MET A CA 1
ATOM 622 C C . MET A 1 82 ? -10.948 3.226 3.778 1.00 93.06 82 MET A C 1
ATOM 624 O O . MET A 1 82 ? -10.587 4.390 3.983 1.00 93.06 82 MET A O 1
ATOM 628 N N . ASN A 1 83 ? -11.169 2.366 4.770 1.00 97.50 83 ASN A N 1
ATOM 629 C CA . ASN A 1 83 ? -10.758 2.652 6.137 1.00 97.50 83 ASN A CA 1
ATOM 630 C C . ASN A 1 83 ? -9.240 2.905 6.181 1.00 97.50 83 ASN A C 1
ATOM 632 O O . ASN A 1 83 ? -8.461 2.149 5.602 1.00 97.50 83 ASN A O 1
ATOM 636 N N . ARG A 1 84 ? -8.821 3.991 6.832 1.00 94.69 84 ARG A N 1
ATOM 637 C CA . ARG A 1 84 ? -7.433 4.462 6.855 1.00 94.69 84 ARG A CA 1
ATOM 638 C C . ARG A 1 84 ? -6.510 3.466 7.545 1.00 94.69 84 ARG A C 1
ATOM 640 O O . ARG A 1 84 ? -5.448 3.170 7.007 1.00 94.69 84 ARG A O 1
ATOM 647 N N . ASP A 1 85 ? -6.911 2.954 8.703 1.00 94.38 85 ASP A N 1
ATOM 648 C CA . ASP A 1 85 ? -6.103 2.004 9.467 1.00 94.38 85 ASP A CA 1
ATOM 649 C C . ASP A 1 85 ? -6.004 0.658 8.733 1.00 94.38 85 ASP A C 1
ATOM 651 O O . ASP A 1 85 ? -4.929 0.062 8.679 1.00 94.38 85 ASP A O 1
ATOM 655 N N . LEU A 1 86 ? -7.077 0.233 8.049 1.00 96.19 86 LEU A N 1
ATOM 656 C CA . LEU A 1 86 ? -7.042 -0.940 7.171 1.00 96.19 86 LEU A CA 1
ATOM 657 C C . LEU A 1 86 ? -6.094 -0.715 5.983 1.00 96.19 86 LEU A C 1
ATOM 659 O O . LEU A 1 86 ? -5.231 -1.554 5.733 1.00 96.19 86 LEU A O 1
ATOM 663 N N . ARG A 1 87 ? -6.195 0.429 5.288 1.00 93.19 87 ARG A N 1
ATOM 664 C CA . ARG A 1 87 ? -5.338 0.787 4.143 1.00 93.19 87 ARG A CA 1
ATOM 665 C C . ARG A 1 87 ? -3.851 0.780 4.494 1.00 93.19 87 ARG A C 1
ATOM 667 O O . ARG A 1 87 ? -3.033 0.451 3.640 1.00 93.19 87 ARG A O 1
ATOM 674 N N . PHE A 1 88 ? -3.484 1.172 5.708 1.00 87.19 88 PHE A N 1
ATOM 675 C CA . PHE A 1 88 ? -2.086 1.223 6.144 1.00 87.19 88 PHE A CA 1
ATOM 676 C C . PHE A 1 88 ? -1.664 0.030 7.009 1.00 87.19 88 PHE A C 1
ATOM 678 O O . PHE A 1 88 ? -0.570 0.047 7.574 1.00 87.19 88 PHE A O 1
ATOM 685 N N . SER A 1 89 ? -2.484 -1.021 7.087 1.00 90.12 89 SER A N 1
ATOM 686 C CA . SER A 1 89 ? -2.107 -2.253 7.773 1.00 90.12 89 SER A CA 1
ATOM 687 C C . SER A 1 89 ? -0.934 -2.937 7.067 1.00 90.12 89 SER A C 1
ATOM 689 O O . SER A 1 89 ? -0.953 -3.157 5.857 1.00 90.12 89 SER A O 1
ATOM 691 N N . THR A 1 90 ? 0.096 -3.293 7.834 1.00 88.62 90 THR A N 1
ATOM 692 C CA . THR A 1 90 ? 1.282 -4.019 7.349 1.00 88.62 90 THR A CA 1
ATOM 693 C C . THR A 1 90 ? 1.126 -5.537 7.420 1.00 88.62 90 THR A C 1
ATOM 695 O O . THR A 1 90 ? 2.041 -6.264 7.035 1.00 88.62 90 THR A O 1
ATOM 698 N N . THR A 1 91 ? -0.008 -6.020 7.927 1.00 90.94 91 THR A N 1
ATOM 699 C CA . THR A 1 91 ? -0.279 -7.444 8.168 1.00 90.94 91 THR A CA 1
ATOM 700 C C . THR A 1 91 ? -1.546 -7.937 7.480 1.00 90.94 91 THR A C 1
ATOM 702 O O . THR A 1 91 ? -1.647 -9.131 7.213 1.00 90.94 91 THR A O 1
ATOM 705 N N . ILE A 1 92 ? -2.504 -7.050 7.193 1.00 93.44 92 ILE A N 1
ATOM 706 C CA . ILE A 1 92 ? -3.736 -7.394 6.482 1.00 93.44 92 ILE A CA 1
ATOM 707 C C . ILE A 1 92 ? -3.525 -7.188 4.984 1.00 93.44 92 ILE A C 1
ATOM 709 O O . ILE A 1 92 ? -3.137 -6.107 4.550 1.00 93.44 92 ILE A O 1
ATOM 713 N N . ASP A 1 93 ? -3.825 -8.233 4.226 1.00 92.81 93 ASP A N 1
ATOM 714 C CA . ASP A 1 93 ? -3.956 -8.258 2.772 1.00 92.81 93 ASP A CA 1
ATOM 715 C C . ASP A 1 93 ? -5.458 -8.388 2.466 1.00 92.81 93 ASP A C 1
ATOM 717 O O . ASP A 1 93 ? -6.091 -9.380 2.844 1.00 92.81 93 ASP A O 1
ATOM 721 N N . THR A 1 94 ? -6.061 -7.326 1.925 1.00 95.06 94 THR A N 1
ATOM 722 C CA . THR A 1 94 ? -7.523 -7.241 1.765 1.00 95.06 94 THR A CA 1
ATOM 723 C C . THR A 1 94 ? -8.020 -7.997 0.544 1.00 95.06 94 THR A C 1
ATOM 725 O O . THR A 1 94 ? -9.109 -8.571 0.602 1.00 95.06 94 THR A O 1
ATOM 728 N N . ASP A 1 95 ? -7.270 -7.985 -0.554 1.00 91.69 95 ASP A N 1
ATOM 729 C CA . ASP A 1 95 ? -7.696 -8.581 -1.819 1.00 91.69 95 ASP A CA 1
ATOM 730 C C . ASP A 1 95 ? -7.075 -9.965 -2.080 1.00 91.69 95 ASP A C 1
ATOM 732 O O . ASP A 1 95 ? -7.565 -10.706 -2.940 1.00 91.69 95 ASP A O 1
ATOM 736 N N . GLY A 1 96 ? -6.115 -10.371 -1.247 1.00 91.06 96 GLY A N 1
ATOM 737 C CA . GLY A 1 96 ? -5.583 -11.724 -1.164 1.00 91.06 96 GLY A CA 1
ATOM 738 C C . GLY A 1 96 ? -4.515 -12.032 -2.206 1.00 91.06 96 GLY A C 1
ATOM 739 O O . GLY A 1 96 ? -4.319 -13.209 -2.529 1.00 91.06 96 GLY A O 1
ATOM 740 N N . ASP A 1 97 ? -3.861 -11.016 -2.767 1.00 82.31 97 ASP A N 1
ATOM 741 C CA . ASP A 1 97 ? -2.830 -11.186 -3.791 1.00 82.31 97 ASP A CA 1
ATOM 742 C C . ASP A 1 97 ? -1.439 -11.551 -3.215 1.00 82.31 97 ASP A C 1
ATOM 744 O O . ASP A 1 97 ? -0.516 -11.909 -3.956 1.00 82.31 97 ASP A O 1
ATOM 748 N N . GLY A 1 98 ? -1.305 -11.542 -1.883 1.00 84.94 98 GLY A N 1
ATOM 749 C CA . GLY A 1 98 ? -0.084 -11.841 -1.143 1.00 84.94 98 GLY A CA 1
ATOM 750 C C . GLY A 1 98 ? 0.689 -10.609 -0.664 1.00 84.94 98 GLY A C 1
ATOM 751 O O . GLY A 1 98 ? 1.762 -10.779 -0.070 1.00 84.94 98 GLY A O 1
ATOM 752 N N . VAL A 1 99 ? 0.190 -9.392 -0.890 1.00 77.81 99 VAL A N 1
ATOM 753 C CA . VAL A 1 99 ? 0.810 -8.133 -0.461 1.00 77.81 99 VAL A CA 1
ATOM 754 C C . VAL A 1 99 ? -0.068 -7.440 0.583 1.00 77.81 99 VAL A C 1
ATOM 756 O O . VAL A 1 99 ? -1.240 -7.163 0.379 1.00 77.81 99 VAL A O 1
ATOM 759 N N . ALA A 1 100 ? 0.498 -7.118 1.750 1.00 84.00 100 ALA A N 1
ATOM 760 C CA . ALA A 1 100 ? -0.260 -6.385 2.765 1.00 84.00 100 ALA A CA 1
ATOM 761 C C . ALA A 1 100 ? -0.602 -4.959 2.295 1.00 84.00 100 ALA A C 1
ATOM 763 O O . ALA A 1 100 ? 0.232 -4.293 1.677 1.00 84.00 100 ALA A O 1
ATOM 764 N N . ASN A 1 101 ? -1.771 -4.449 2.695 1.00 86.81 101 ASN A N 1
ATOM 765 C CA . ASN A 1 101 ? -2.360 -3.188 2.227 1.00 86.81 101 ASN A CA 1
ATOM 766 C C . ASN A 1 101 ? -1.402 -1.983 2.265 1.00 86.81 101 ASN A C 1
ATOM 768 O O . ASN A 1 101 ? -1.429 -1.120 1.386 1.00 86.81 101 ASN A O 1
ATOM 772 N N . ALA A 1 102 ? -0.543 -1.887 3.287 1.00 81.25 102 ALA A N 1
ATOM 773 C CA . ALA A 1 102 ? 0.436 -0.806 3.410 1.00 81.25 102 ALA A CA 1
ATOM 774 C C . ALA A 1 102 ? 1.427 -0.751 2.236 1.00 81.25 102 ALA A C 1
ATOM 776 O O . ALA A 1 102 ? 1.916 0.329 1.896 1.00 81.25 102 ALA A O 1
ATOM 777 N N . TYR A 1 103 ? 1.719 -1.904 1.638 1.00 75.12 103 TYR A N 1
ATOM 778 C CA . TYR A 1 103 ? 2.668 -2.096 0.544 1.00 75.12 103 TYR A CA 1
ATOM 779 C C . TYR A 1 103 ? 1.981 -2.326 -0.799 1.00 75.12 103 TYR A C 1
ATOM 781 O O . TYR A 1 103 ? 2.663 -2.518 -1.800 1.00 75.12 103 TYR A O 1
ATOM 789 N N . ASP A 1 104 ? 0.657 -2.278 -0.813 1.00 73.62 104 ASP A N 1
ATOM 790 C CA . ASP A 1 104 ? -0.167 -2.507 -1.979 1.00 73.62 104 ASP A CA 1
ATOM 791 C C . ASP A 1 104 ? -0.653 -1.158 -2.545 1.00 73.62 104 ASP A C 1
ATOM 793 O O . ASP A 1 104 ? -1.098 -0.259 -1.813 1.00 73.62 104 ASP A O 1
ATOM 797 N N . PHE A 1 105 ? -0.488 -0.961 -3.855 1.00 73.94 105 PHE A N 1
ATOM 798 C CA . PHE A 1 105 ? -0.934 0.265 -4.526 1.00 73.94 105 PHE A CA 1
ATOM 799 C C . PHE A 1 105 ? -2.416 0.206 -4.922 1.00 73.94 105 PHE A C 1
ATOM 801 O O . PHE A 1 105 ? -3.082 1.245 -4.934 1.00 73.94 105 PHE A O 1
ATOM 808 N N . TYR A 1 106 ? -2.923 -0.998 -5.171 1.00 82.12 106 TYR A N 1
ATOM 809 C CA . TYR A 1 106 ? -4.297 -1.328 -5.515 1.00 82.12 106 TYR A CA 1
ATOM 810 C C . TYR A 1 106 ? -4.907 -2.339 -4.515 1.00 82.12 106 TYR A C 1
ATOM 812 O O . TYR A 1 106 ? -5.398 -3.367 -4.957 1.00 82.12 106 TYR A O 1
ATOM 820 N N . PRO A 1 107 ? -4.987 -2.034 -3.198 1.00 87.50 107 PRO A N 1
ATOM 821 C CA . PRO A 1 107 ? -5.299 -3.001 -2.121 1.00 87.50 107 PRO A CA 1
ATOM 822 C C . PRO A 1 107 ? -6.743 -3.524 -2.112 1.00 87.50 107 PRO A C 1
ATOM 824 O O . PRO A 1 107 ? -7.235 -4.020 -1.102 1.00 87.50 107 PRO A O 1
ATOM 827 N N . LEU A 1 108 ? -7.485 -3.275 -3.185 1.00 90.69 108 LEU A N 1
ATOM 828 C CA . LEU A 1 108 ? -8.877 -3.651 -3.390 1.00 90.69 108 LEU A CA 1
ATOM 829 C C . LEU A 1 108 ? -9.063 -4.298 -4.778 1.00 90.69 108 LEU A C 1
ATOM 831 O O . LEU A 1 108 ? -10.200 -4.429 -5.232 1.00 90.69 108 LEU A O 1
ATOM 835 N N . ASP A 1 109 ? -7.978 -4.641 -5.478 1.00 86.00 109 ASP A N 1
ATOM 836 C CA . ASP A 1 109 ? -7.976 -5.141 -6.852 1.00 86.00 109 ASP A CA 1
ATOM 837 C C . ASP A 1 109 ? -6.850 -6.167 -7.037 1.00 86.00 109 ASP A C 1
ATOM 839 O O . ASP A 1 109 ? -5.787 -5.871 -7.582 1.00 86.00 109 ASP A O 1
ATOM 843 N N . SER A 1 110 ? -7.131 -7.416 -6.661 1.00 84.06 110 SER A N 1
ATOM 844 C CA . SER A 1 110 ? -6.158 -8.517 -6.696 1.00 84.06 110 SER A CA 1
ATOM 845 C C . SER A 1 110 ? -5.676 -8.913 -8.095 1.00 84.06 110 SER A C 1
ATOM 847 O O . SER A 1 110 ? -4.800 -9.767 -8.241 1.00 84.06 110 SER A O 1
ATOM 849 N N . ALA A 1 111 ? -6.253 -8.333 -9.152 1.00 74.06 111 ALA A N 1
ATOM 850 C CA . ALA A 1 111 ? -5.786 -8.505 -10.524 1.00 74.06 111 ALA A CA 1
ATOM 851 C C . ALA A 1 111 ? -4.809 -7.398 -10.962 1.00 74.06 111 ALA A C 1
ATOM 853 O O . ALA A 1 111 ? -4.152 -7.538 -12.001 1.00 74.06 111 ALA A O 1
ATOM 854 N N . ALA A 1 112 ? -4.714 -6.298 -10.212 1.00 67.12 112 ALA A N 1
ATOM 855 C CA . ALA A 1 112 ? -3.836 -5.182 -10.508 1.00 67.12 112 ALA A CA 1
ATOM 856 C C . ALA A 1 112 ? -2.432 -5.430 -9.942 1.00 67.12 112 ALA A C 1
ATOM 858 O O . ALA A 1 112 ? -2.242 -5.786 -8.787 1.00 67.12 112 ALA A O 1
ATOM 859 N N . TRP A 1 113 ? -1.407 -5.237 -10.776 1.00 55.38 113 TRP A N 1
ATOM 860 C CA . TRP A 1 113 ? -0.033 -5.490 -10.355 1.00 55.38 113 TRP A CA 1
ATOM 861 C C . TRP A 1 113 ? 0.443 -4.438 -9.352 1.00 55.38 113 TRP A C 1
ATOM 863 O O . TRP A 1 113 ? 0.467 -3.239 -9.650 1.00 55.38 113 TRP A O 1
ATOM 873 N N . ASN A 1 114 ? 0.928 -4.925 -8.214 1.00 57.78 114 ASN A N 1
ATOM 874 C CA . ASN A 1 114 ? 1.543 -4.170 -7.135 1.00 57.78 114 ASN A CA 1
ATOM 875 C C . ASN A 1 114 ? 2.892 -3.533 -7.504 1.00 57.78 114 ASN A C 1
ATOM 877 O O . ASN A 1 114 ? 3.954 -3.860 -6.972 1.00 57.78 114 ASN A O 1
ATOM 881 N N . SER A 1 115 ? 2.883 -2.573 -8.432 1.00 44.81 115 SER A N 1
ATOM 882 C CA . SER A 1 115 ? 4.007 -1.656 -8.583 1.00 44.81 115 SER A CA 1
ATOM 883 C C . SER A 1 115 ? 3.892 -0.564 -7.528 1.00 44.81 115 SER A C 1
ATOM 885 O O . SER A 1 115 ? 3.374 0.522 -7.787 1.00 44.81 115 SER A O 1
ATOM 887 N N . VAL A 1 116 ? 4.425 -0.833 -6.339 1.00 41.75 116 VAL A N 1
ATOM 888 C CA . VAL A 1 116 ? 4.887 0.244 -5.464 1.00 41.75 116 VAL A CA 1
ATOM 889 C C . VAL A 1 116 ? 5.833 1.103 -6.312 1.00 41.75 116 VAL A C 1
ATOM 891 O O . VAL A 1 116 ? 6.833 0.566 -6.804 1.00 41.75 116 VAL A O 1
ATOM 894 N N . PRO A 1 117 ? 5.623 2.422 -6.476 1.00 41.75 117 PRO A N 1
ATOM 895 C CA . PRO A 1 117 ? 6.762 3.296 -6.660 1.00 41.75 117 PRO A CA 1
ATOM 896 C C . PRO A 1 117 ? 7.451 3.270 -5.304 1.00 41.75 117 PRO A C 1
ATOM 898 O O . PRO A 1 117 ? 7.171 4.094 -4.433 1.00 41.75 117 PRO A O 1
ATOM 901 N N . SER A 1 118 ? 8.258 2.238 -5.039 1.00 42.62 118 SER A N 1
ATOM 902 C CA . SER A 1 118 ? 8.987 2.224 -3.789 1.00 42.62 118 SER A CA 1
ATOM 903 C C . SER A 1 118 ? 9.822 3.494 -3.808 1.00 42.62 118 SER A C 1
ATOM 905 O O . SER A 1 118 ? 10.390 3.895 -4.829 1.00 42.62 118 SER A O 1
ATOM 907 N N . THR A 1 119 ? 9.890 4.166 -2.674 1.00 42.72 119 THR A N 1
ATOM 908 C CA . THR A 1 119 ? 10.851 5.248 -2.458 1.00 42.72 119 THR A CA 1
ATOM 909 C C . THR A 1 119 ? 12.299 4.771 -2.686 1.00 42.72 119 THR A C 1
ATOM 911 O O . THR A 1 119 ? 13.202 5.592 -2.801 1.00 42.72 119 THR A O 1
ATOM 914 N N . ASN A 1 120 ? 12.486 3.454 -2.884 1.00 44.97 120 ASN A N 1
ATOM 915 C CA . ASN A 1 120 ? 13.670 2.765 -3.386 1.00 44.97 120 ASN A CA 1
ATOM 916 C C . ASN A 1 120 ? 13.367 1.953 -4.668 1.00 44.97 120 ASN A C 1
ATOM 918 O O . ASN A 1 120 ? 13.740 0.779 -4.751 1.00 44.97 120 ASN A O 1
ATOM 922 N N . SER A 1 121 ? 12.643 2.535 -5.634 1.00 50.47 121 SER A N 1
ATOM 923 C CA . SER A 1 121 ? 12.278 1.856 -6.885 1.00 50.47 121 SER A CA 1
ATOM 924 C C . SER A 1 121 ? 13.545 1.338 -7.529 1.00 50.47 121 SER A C 1
ATOM 926 O O . SER A 1 121 ? 14.434 2.120 -7.867 1.00 50.47 121 SER A O 1
ATOM 928 N N . PHE A 1 122 ? 13.635 0.007 -7.637 1.00 61.44 122 PHE A N 1
ATOM 929 C CA . PHE A 1 122 ? 14.744 -0.650 -8.309 1.00 61.44 122 PHE A CA 1
ATOM 930 C C . PHE A 1 122 ? 14.865 -0.014 -9.693 1.00 61.44 122 PHE A C 1
ATOM 932 O O . PHE A 1 122 ? 15.835 0.674 -9.972 1.00 61.44 122 PHE A O 1
ATOM 939 N N . TRP A 1 123 ? 13.796 -0.072 -10.484 1.00 63.62 123 TRP A N 1
ATOM 940 C CA . TRP A 1 123 ? 13.693 0.626 -11.758 1.00 63.62 123 TRP A CA 1
ATOM 941 C C . TRP A 1 123 ? 13.448 2.128 -11.576 1.00 63.62 123 TRP A C 1
ATOM 943 O O . TRP A 1 123 ? 12.432 2.544 -11.035 1.00 63.62 123 TRP A O 1
ATOM 953 N N . THR A 1 124 ? 14.363 2.952 -12.079 1.00 69.69 124 THR A N 1
ATOM 954 C CA . THR A 1 124 ? 14.200 4.409 -12.184 1.00 69.69 124 THR A CA 1
ATOM 955 C C . THR A 1 124 ? 13.398 4.785 -13.430 1.00 69.69 124 THR A C 1
ATOM 957 O O . THR A 1 124 ? 12.603 5.719 -13.394 1.00 69.69 124 THR A O 1
ATOM 960 N N . SER A 1 125 ? 13.596 4.075 -14.545 1.00 77.50 125 SER A N 1
ATOM 961 C CA . SER A 1 125 ? 12.800 4.246 -15.765 1.00 77.50 125 SER A CA 1
ATOM 962 C C . SER A 1 125 ? 12.963 3.066 -16.723 1.00 77.50 125 SER A C 1
ATOM 964 O O . SER A 1 125 ? 14.037 2.468 -16.813 1.00 77.50 125 SER A O 1
ATOM 966 N N . VAL A 1 126 ? 11.904 2.771 -17.479 1.00 81.56 126 VAL A N 1
ATOM 967 C CA . VAL A 1 126 ? 11.945 1.925 -18.677 1.00 81.56 126 VAL A CA 1
ATOM 968 C C . VAL A 1 126 ? 11.299 2.711 -19.811 1.00 81.56 126 VAL A C 1
ATOM 970 O O . VAL A 1 126 ? 10.185 3.207 -19.654 1.00 81.56 126 VAL A O 1
ATOM 973 N N . SER A 1 127 ? 11.989 2.871 -20.937 1.00 81.38 127 SER A N 1
ATOM 974 C CA . SER A 1 127 ? 11.449 3.601 -22.087 1.00 81.38 127 SER A CA 1
ATOM 975 C C . SER A 1 127 ? 11.839 2.960 -23.409 1.00 81.38 127 SER A C 1
ATOM 977 O O . SER A 1 127 ? 12.947 2.452 -23.569 1.00 81.38 127 SER A O 1
ATOM 979 N N . VAL A 1 128 ? 10.926 3.003 -24.377 1.00 79.25 128 VAL A N 1
ATOM 980 C CA . VAL A 1 128 ? 11.214 2.637 -25.766 1.00 79.25 128 VAL A CA 1
ATOM 981 C C . VAL A 1 128 ? 11.711 3.887 -26.488 1.00 79.25 128 VAL A C 1
ATOM 983 O O . VAL A 1 128 ? 11.077 4.939 -26.426 1.00 79.25 128 VAL A O 1
ATOM 986 N N . THR A 1 129 ? 12.846 3.784 -27.168 1.00 73.69 129 THR A N 1
ATOM 987 C CA . THR A 1 129 ? 13.409 4.842 -28.010 1.00 73.69 129 THR A CA 1
ATOM 988 C C . THR A 1 129 ? 13.737 4.270 -29.379 1.00 73.69 129 THR A C 1
ATOM 990 O O . THR A 1 129 ? 14.185 3.135 -29.490 1.00 73.69 129 THR A O 1
ATOM 993 N N . ASN A 1 130 ? 13.555 5.053 -30.437 1.00 70.25 130 ASN A N 1
ATOM 994 C CA . ASN A 1 130 ? 14.020 4.650 -31.761 1.00 70.25 130 ASN A CA 1
ATOM 995 C C . ASN A 1 130 ? 15.486 5.069 -31.911 1.00 70.25 130 ASN A C 1
ATOM 997 O O . ASN A 1 130 ? 15.823 6.233 -31.692 1.00 70.25 130 ASN A O 1
ATOM 1001 N N . VAL A 1 131 ? 16.362 4.127 -32.261 1.00 60.06 131 VAL A N 1
ATOM 1002 C CA . VAL A 1 131 ? 17.765 4.393 -32.604 1.00 60.06 131 VAL A CA 1
ATOM 1003 C C . VAL A 1 131 ? 17.918 4.128 -34.099 1.00 60.06 131 VAL A C 1
ATOM 1005 O O . VAL A 1 131 ? 18.062 2.990 -34.540 1.00 60.06 131 VAL A O 1
ATOM 1008 N N . GLY A 1 132 ? 17.819 5.190 -34.902 1.00 68.31 132 GLY A N 1
ATOM 1009 C CA . GLY A 1 132 ? 17.723 5.065 -36.358 1.00 68.31 132 GLY A CA 1
ATOM 1010 C C . GLY A 1 132 ? 16.388 4.439 -36.776 1.00 68.31 132 GLY A C 1
ATOM 1011 O O . GLY A 1 132 ? 15.331 4.933 -36.391 1.00 68.31 132 GLY A O 1
ATOM 1012 N N . SER A 1 133 ? 16.434 3.361 -37.561 1.00 64.25 133 SER A N 1
ATOM 1013 C CA . SER A 1 133 ? 15.261 2.594 -38.014 1.00 64.25 133 SER A CA 1
ATOM 1014 C C . SER A 1 133 ? 14.908 1.394 -37.120 1.00 64.25 133 SER A C 1
ATOM 1016 O O . SER A 1 133 ? 13.984 0.653 -37.452 1.00 64.25 133 SER A O 1
ATOM 1018 N N . ALA A 1 134 ? 15.622 1.190 -36.007 1.00 69.88 134 ALA A N 1
ATOM 1019 C CA . ALA A 1 134 ? 15.404 0.083 -35.077 1.00 69.88 134 ALA A CA 1
ATOM 1020 C C . ALA A 1 134 ? 14.854 0.574 -33.728 1.00 69.88 134 ALA A C 1
ATOM 1022 O O . ALA A 1 134 ? 15.242 1.636 -33.228 1.00 69.88 134 ALA A O 1
ATOM 1023 N N . ALA A 1 135 ? 13.965 -0.219 -33.129 1.00 78.81 135 ALA A N 1
ATOM 1024 C CA . ALA A 1 135 ? 13.520 -0.002 -31.760 1.00 78.81 135 ALA A CA 1
ATOM 1025 C C . ALA A 1 135 ? 14.649 -0.361 -30.785 1.00 78.81 135 ALA A C 1
ATOM 1027 O O . ALA A 1 135 ? 15.364 -1.343 -30.975 1.00 78.81 135 ALA A O 1
ATOM 1028 N N . ALA A 1 136 ? 14.788 0.426 -29.727 1.00 83.62 136 ALA A N 1
ATOM 1029 C CA . ALA A 1 136 ? 15.659 0.135 -28.604 1.00 83.62 136 ALA A CA 1
ATOM 1030 C C . ALA A 1 136 ? 14.904 0.353 -27.293 1.00 83.62 136 ALA A C 1
ATOM 1032 O O . ALA A 1 136 ? 14.058 1.244 -27.191 1.00 83.62 136 ALA A O 1
ATOM 1033 N N . VAL A 1 137 ? 15.228 -0.431 -26.270 1.00 87.50 137 VAL A N 1
ATOM 1034 C CA . VAL A 1 137 ? 14.654 -0.262 -24.930 1.00 87.50 137 VAL A CA 1
ATOM 1035 C C . VAL A 1 137 ? 15.735 0.203 -23.974 1.00 87.50 137 VAL A C 1
ATOM 1037 O O . VAL A 1 137 ? 16.791 -0.407 -23.839 1.00 87.50 137 VAL A O 1
ATOM 1040 N N . SER A 1 138 ? 15.470 1.317 -23.307 1.00 85.56 138 SER A N 1
ATOM 1041 C CA . SER A 1 138 ? 16.306 1.877 -22.262 1.00 85.56 138 SER A CA 1
ATOM 1042 C C . SER A 1 138 ? 15.817 1.404 -20.902 1.00 85.56 138 SER A C 1
ATOM 1044 O O . SER A 1 138 ? 14.664 1.628 -20.546 1.00 85.56 138 SER A O 1
ATOM 1046 N N . LEU A 1 139 ? 16.722 0.816 -20.131 1.00 87.94 139 LEU A N 1
ATOM 1047 C CA . LEU A 1 139 ? 16.497 0.229 -18.818 1.00 87.94 139 LEU A CA 1
ATOM 1048 C C . LEU A 1 139 ? 17.362 0.977 -17.801 1.00 87.94 139 LEU A C 1
ATOM 1050 O O . LEU A 1 139 ? 18.585 0.950 -17.926 1.00 87.94 139 LEU A O 1
ATOM 1054 N N . SER A 1 140 ? 16.761 1.644 -16.813 1.00 84.88 140 SER A N 1
ATOM 1055 C CA . SER A 1 140 ? 17.514 2.410 -15.808 1.00 84.88 140 SER A CA 1
ATOM 1056 C C . SER A 1 140 ? 17.126 2.030 -14.387 1.00 84.88 140 SER A C 1
ATOM 1058 O O . SER A 1 140 ? 15.937 1.940 -14.085 1.00 84.88 140 SER A O 1
ATOM 1060 N N . TRP A 1 141 ? 18.110 1.858 -13.504 1.00 85.75 141 TRP A N 1
ATOM 1061 C CA . TRP A 1 141 ? 17.906 1.521 -12.090 1.00 85.75 141 TRP A CA 1
ATOM 1062 C C . TRP A 1 141 ? 18.968 2.151 -11.192 1.00 85.75 141 TRP A C 1
ATOM 1064 O O . TRP A 1 141 ? 20.044 2.522 -11.663 1.00 85.75 141 TRP A O 1
ATOM 1074 N N . ASN A 1 142 ? 18.684 2.251 -9.892 1.00 84.62 142 ASN A N 1
ATOM 1075 C CA . ASN A 1 142 ? 19.674 2.671 -8.901 1.00 84.62 142 ASN A CA 1
ATOM 1076 C C . ASN A 1 142 ? 20.557 1.476 -8.501 1.00 84.62 142 ASN A C 1
ATOM 1078 O O . ASN A 1 142 ? 20.139 0.608 -7.735 1.00 84.62 142 ASN A O 1
ATOM 1082 N N . ALA A 1 143 ? 21.770 1.408 -9.047 1.00 79.88 143 ALA A N 1
ATOM 1083 C CA . ALA A 1 143 ? 22.724 0.341 -8.792 1.00 79.88 143 ALA A CA 1
ATOM 1084 C C . ALA A 1 143 ? 23.508 0.597 -7.496 1.00 79.88 143 ALA A C 1
ATOM 1086 O O . ALA A 1 143 ? 24.127 1.647 -7.318 1.00 79.88 143 ALA A O 1
ATOM 1087 N N . ALA A 1 144 ? 23.535 -0.387 -6.603 1.00 80.12 144 ALA A N 1
ATOM 1088 C CA . ALA A 1 144 ? 24.295 -0.354 -5.364 1.00 80.12 144 ALA A CA 1
ATOM 1089 C C . ALA A 1 144 ? 25.802 -0.499 -5.621 1.00 80.12 144 ALA A C 1
ATOM 1091 O O . ALA A 1 144 ? 26.220 -1.260 -6.494 1.00 80.12 144 ALA A O 1
ATOM 1092 N N . SER A 1 145 ? 26.612 0.231 -4.851 1.00 77.69 145 SER A N 1
ATOM 1093 C CA . SER A 1 145 ? 28.081 0.151 -4.889 1.00 77.69 145 SER A CA 1
ATOM 1094 C C . SER A 1 145 ? 28.570 -1.292 -4.733 1.00 77.69 145 SER A C 1
ATOM 1096 O O . SER A 1 145 ? 28.104 -2.023 -3.861 1.00 77.69 145 SER A O 1
ATOM 1098 N N . GLY A 1 146 ? 29.533 -1.700 -5.556 1.00 73.81 146 GLY A N 1
ATOM 1099 C CA . GLY A 1 146 ? 30.161 -3.023 -5.521 1.00 73.81 146 GLY A CA 1
ATOM 1100 C C . GLY A 1 146 ? 29.269 -4.186 -5.961 1.00 73.81 146 GLY A C 1
ATOM 1101 O O . GLY A 1 146 ? 29.697 -5.331 -5.867 1.00 73.81 146 GLY A O 1
ATOM 1102 N N . THR A 1 147 ? 28.046 -3.927 -6.435 1.00 77.94 147 THR A N 1
ATOM 1103 C CA . THR A 1 147 ? 27.082 -4.979 -6.792 1.00 77.94 147 THR A CA 1
ATOM 1104 C C . THR A 1 147 ? 27.145 -5.303 -8.284 1.00 77.94 147 THR A C 1
ATOM 1106 O O . THR A 1 147 ? 27.173 -4.395 -9.126 1.00 77.94 147 THR A O 1
ATOM 1109 N N . ARG A 1 148 ? 27.144 -6.601 -8.615 1.00 83.00 148 ARG A N 1
ATOM 1110 C CA . ARG A 1 148 ? 27.015 -7.104 -9.989 1.00 83.00 148 ARG A CA 1
ATOM 1111 C C . ARG A 1 148 ? 25.554 -7.397 -10.307 1.00 83.00 148 ARG A C 1
ATOM 1113 O O . ARG A 1 148 ? 24.864 -8.047 -9.532 1.00 83.00 148 ARG A O 1
ATOM 1120 N N . TYR A 1 149 ? 25.119 -6.941 -11.470 1.00 84.75 149 TYR A N 1
ATOM 1121 C CA . TYR A 1 149 ? 23.776 -7.065 -12.009 1.00 84.75 149 TYR A CA 1
ATOM 1122 C C . TYR A 1 149 ? 23.790 -7.887 -13.296 1.00 84.75 149 TYR A C 1
ATOM 1124 O O . TYR A 1 149 ? 24.678 -7.716 -14.132 1.00 84.75 149 TYR A O 1
ATOM 1132 N N . HIS A 1 150 ? 22.765 -8.714 -13.469 1.00 89.62 150 HIS A N 1
ATOM 1133 C CA . HIS A 1 150 ? 22.473 -9.487 -14.669 1.00 89.62 150 HIS A CA 1
ATOM 1134 C C . HIS A 1 150 ? 21.163 -8.987 -15.261 1.00 89.62 150 HIS A C 1
ATOM 1136 O O . HIS A 1 150 ? 20.106 -9.136 -14.645 1.00 89.62 150 HIS A O 1
ATOM 1142 N N . VAL A 1 151 ? 21.226 -8.389 -16.442 1.00 89.38 151 VAL A N 1
ATOM 1143 C CA . VAL A 1 151 ? 20.056 -7.944 -17.196 1.00 89.38 151 VAL A CA 1
ATOM 1144 C C . VAL A 1 151 ? 19.662 -9.047 -18.158 1.00 89.38 151 VAL A C 1
ATOM 1146 O O . VAL A 1 151 ? 20.481 -9.527 -18.943 1.00 89.38 151 VAL A O 1
ATOM 1149 N N . GLU A 1 152 ? 18.399 -9.438 -18.108 1.00 95.31 152 GLU A N 1
ATOM 1150 C CA . GLU A 1 152 ? 17.857 -10.523 -18.914 1.00 95.31 152 GLU A CA 1
ATOM 1151 C C . GLU A 1 152 ? 16.553 -10.086 -19.570 1.00 95.31 152 GLU A C 1
ATOM 1153 O O . GLU A 1 152 ? 15.831 -9.229 -19.049 1.00 95.31 152 GLU A O 1
ATOM 1158 N N . TYR A 1 153 ? 16.240 -10.705 -20.703 1.00 94.81 153 TYR A N 1
ATOM 1159 C CA . TYR A 1 153 ? 14.999 -10.474 -21.423 1.00 94.81 153 TYR A CA 1
ATOM 1160 C C . TYR A 1 153 ? 14.334 -11.782 -21.842 1.00 94.81 153 TYR A C 1
ATOM 1162 O O . TYR A 1 153 ? 14.972 -12.829 -21.931 1.00 94.81 153 TYR A O 1
ATOM 1170 N N . THR A 1 154 ? 13.037 -11.734 -22.108 1.00 95.38 154 THR A N 1
ATOM 1171 C CA . THR A 1 154 ? 12.301 -12.825 -22.747 1.00 95.38 154 THR A CA 1
ATOM 1172 C C . THR A 1 154 ? 11.166 -12.263 -23.594 1.00 95.38 154 THR A C 1
ATOM 1174 O O . THR A 1 154 ? 10.697 -11.156 -23.345 1.00 95.38 154 THR A O 1
ATOM 1177 N N . THR A 1 155 ? 10.711 -13.004 -24.597 1.00 93.69 155 THR A N 1
ATOM 1178 C CA . THR A 1 155 ? 9.590 -12.602 -25.465 1.00 93.69 155 THR A CA 1
ATOM 1179 C C . THR A 1 155 ? 8.256 -13.214 -25.032 1.00 93.69 155 THR A C 1
ATOM 1181 O O . THR A 1 155 ? 7.215 -12.858 -25.572 1.00 93.69 155 THR A O 1
ATOM 1184 N N . ASN A 1 156 ? 8.263 -14.124 -24.052 1.00 87.69 156 ASN A N 1
ATOM 1185 C CA . ASN A 1 156 ? 7.071 -14.794 -23.539 1.00 87.69 156 ASN A CA 1
ATOM 1186 C C . ASN A 1 156 ? 7.240 -15.078 -22.037 1.00 87.69 156 ASN A C 1
ATOM 1188 O O . ASN A 1 156 ? 8.329 -15.438 -21.604 1.00 87.69 156 ASN A O 1
ATOM 1192 N N . LEU A 1 157 ? 6.177 -14.928 -21.243 1.00 88.25 157 LEU A N 1
ATOM 1193 C CA . LEU A 1 157 ? 6.170 -15.243 -19.809 1.00 88.25 157 LEU A CA 1
ATOM 1194 C C . LEU A 1 157 ? 5.564 -16.622 -19.479 1.00 88.25 157 LEU A C 1
ATOM 1196 O O . LEU A 1 157 ? 5.547 -17.003 -18.312 1.00 88.25 157 LEU A O 1
ATOM 1200 N N . ALA A 1 158 ? 5.094 -17.385 -20.471 1.00 89.25 158 ALA A N 1
ATOM 1201 C CA . ALA A 1 158 ? 4.378 -18.648 -20.278 1.00 89.25 158 ALA A CA 1
ATOM 1202 C C . ALA A 1 158 ? 4.798 -19.751 -21.285 1.00 89.25 158 ALA A C 1
ATOM 1204 O O . ALA A 1 158 ? 4.169 -19.898 -22.336 1.00 89.25 158 ALA A O 1
ATOM 1205 N N . PRO A 1 159 ? 5.813 -20.584 -20.967 1.00 86.00 159 PRO A N 1
ATOM 1206 C CA . PRO A 1 159 ? 6.789 -20.415 -19.891 1.00 86.00 159 PRO A CA 1
ATOM 1207 C C . PRO A 1 159 ? 7.886 -19.413 -20.288 1.00 86.00 159 PRO A C 1
ATOM 1209 O O . PRO A 1 159 ? 8.187 -19.262 -21.476 1.00 86.00 159 PRO A O 1
ATOM 1212 N N . PRO A 1 160 ? 8.530 -18.750 -19.317 1.00 90.88 160 PRO A N 1
ATOM 1213 C CA . PRO A 1 160 ? 9.576 -17.798 -19.629 1.00 90.88 160 PRO A CA 1
ATOM 1214 C C . PRO A 1 160 ? 10.874 -18.495 -20.038 1.00 90.88 160 PRO A C 1
ATOM 1216 O O . PRO A 1 160 ? 11.360 -19.391 -19.347 1.00 90.88 160 PRO A O 1
ATOM 1219 N N . ASN A 1 161 ? 11.475 -18.023 -21.129 1.00 94.56 161 ASN A N 1
ATOM 1220 C CA . ASN A 1 161 ? 12.821 -18.409 -21.552 1.00 94.56 161 ASN A CA 1
ATOM 1221 C C . ASN A 1 161 ? 13.728 -17.175 -21.504 1.00 94.56 161 ASN A C 1
ATOM 1223 O O . ASN A 1 161 ? 13.798 -16.410 -22.469 1.00 94.56 161 ASN A O 1
ATOM 1227 N N . TRP A 1 162 ? 14.352 -16.943 -20.350 1.00 95.69 162 TRP A N 1
ATOM 1228 C CA . TRP A 1 162 ? 15.189 -15.769 -20.109 1.00 95.69 162 TRP A CA 1
ATOM 1229 C C . TRP A 1 162 ? 16.528 -15.888 -20.836 1.00 95.69 162 TRP A C 1
ATOM 1231 O O . TRP A 1 162 ? 17.279 -16.837 -20.633 1.00 95.69 162 TRP A O 1
ATOM 1241 N N . GLN A 1 163 ? 16.818 -14.894 -21.665 1.00 95.81 163 GLN A N 1
ATOM 1242 C CA . GLN A 1 163 ? 18.064 -14.722 -22.394 1.00 95.81 163 GLN A CA 1
ATOM 1243 C C . GLN A 1 163 ? 18.883 -13.611 -21.737 1.00 95.81 163 GLN A C 1
ATOM 1245 O O . GLN A 1 163 ? 18.331 -12.605 -21.283 1.00 95.81 163 GLN A O 1
ATOM 1250 N N . ALA A 1 164 ? 20.204 -13.776 -21.692 1.00 95.06 164 ALA A N 1
ATOM 1251 C CA . ALA A 1 164 ? 21.094 -12.737 -21.190 1.00 95.06 164 ALA A CA 1
ATOM 1252 C C . ALA A 1 164 ? 21.113 -11.542 -22.155 1.00 95.06 164 ALA A C 1
ATOM 1254 O O . ALA A 1 164 ? 21.298 -11.716 -23.359 1.00 95.06 164 ALA A O 1
ATOM 1255 N N . LEU A 1 165 ? 20.936 -10.334 -21.616 1.00 91.88 165 LEU A N 1
ATOM 1256 C CA . LEU A 1 165 ? 21.126 -9.083 -22.348 1.00 91.88 165 LEU A CA 1
ATOM 1257 C C . LEU A 1 165 ? 22.512 -8.498 -22.065 1.00 91.88 165 LEU A C 1
ATOM 1259 O O . LEU A 1 165 ? 23.260 -8.200 -22.990 1.00 91.88 165 LEU A O 1
ATOM 1263 N N . SER A 1 166 ? 22.838 -8.299 -20.787 1.00 87.88 166 SER A N 1
ATOM 1264 C CA . SER A 1 166 ? 24.097 -7.688 -20.357 1.00 87.88 166 SER A CA 1
ATOM 1265 C C . SER A 1 166 ? 24.362 -7.966 -18.886 1.00 87.88 166 SER A C 1
ATOM 1267 O O . SER A 1 166 ? 23.428 -8.040 -18.093 1.00 87.88 166 SER A O 1
ATOM 1269 N N . ASP A 1 167 ? 25.635 -7.978 -18.509 1.00 86.62 167 ASP A N 1
ATOM 1270 C CA . ASP A 1 167 ? 26.054 -7.866 -17.116 1.00 86.62 167 ASP A CA 1
ATOM 1271 C C . ASP A 1 167 ? 26.580 -6.458 -16.839 1.00 86.62 167 ASP A C 1
ATOM 1273 O O . ASP A 1 167 ? 27.174 -5.827 -17.716 1.00 86.62 167 ASP A O 1
ATOM 1277 N N . TYR A 1 168 ? 26.379 -5.963 -15.621 1.00 82.88 168 TYR A N 1
ATOM 1278 C CA . TYR A 1 168 ? 26.893 -4.668 -15.185 1.00 82.88 168 TYR A CA 1
ATOM 1279 C C . TYR A 1 168 ? 27.327 -4.711 -13.721 1.00 82.88 168 TYR A C 1
ATOM 1281 O O . TYR A 1 168 ? 26.545 -5.094 -12.860 1.00 82.88 168 TYR A O 1
ATOM 1289 N N . THR A 1 169 ? 28.540 -4.254 -13.415 1.00 82.38 169 THR A N 1
ATOM 1290 C CA . THR A 1 169 ? 29.004 -4.082 -12.030 1.00 82.38 169 THR A CA 1
ATOM 1291 C C . THR A 1 169 ? 29.153 -2.601 -11.727 1.00 82.38 169 THR A C 1
ATOM 1293 O O . THR A 1 169 ? 29.925 -1.913 -12.398 1.00 82.38 169 THR A O 1
ATOM 1296 N N . ASN A 1 170 ? 28.465 -2.107 -10.694 1.00 79.19 170 ASN A N 1
ATOM 1297 C CA . ASN A 1 170 ? 28.715 -0.753 -10.208 1.00 79.19 170 ASN A CA 1
ATOM 1298 C C . ASN A 1 170 ? 30.002 -0.746 -9.370 1.00 79.19 170 ASN A C 1
ATOM 1300 O O . ASN A 1 170 ? 29.990 -1.111 -8.201 1.00 79.19 170 ASN A O 1
ATOM 1304 N N . VAL A 1 171 ? 31.119 -0.333 -9.965 1.00 78.25 171 VAL A N 1
ATOM 1305 C CA . VAL A 1 171 ? 32.420 -0.232 -9.277 1.00 78.25 171 VAL A CA 1
ATOM 1306 C C . VAL A 1 171 ? 32.615 1.091 -8.522 1.00 78.25 171 VAL A C 1
ATOM 1308 O O . VAL A 1 171 ? 33.670 1.303 -7.928 1.00 78.25 171 VAL A O 1
ATOM 1311 N N . ALA A 1 172 ? 31.633 1.999 -8.553 1.00 69.31 172 ALA A N 1
ATOM 1312 C CA . ALA A 1 172 ? 31.683 3.223 -7.763 1.00 69.31 172 ALA A CA 1
ATOM 1313 C C . ALA A 1 172 ? 31.512 2.908 -6.271 1.00 69.31 172 ALA A C 1
ATOM 1315 O O . ALA A 1 172 ? 30.829 1.955 -5.918 1.00 69.31 172 ALA A O 1
ATOM 1316 N N . LEU A 1 173 ? 32.084 3.753 -5.406 1.00 70.62 173 LEU A N 1
ATOM 1317 C CA . LEU A 1 173 ? 31.990 3.637 -3.940 1.00 70.62 173 LEU A CA 1
ATOM 1318 C C . LEU A 1 173 ? 30.622 4.059 -3.377 1.00 70.62 173 LEU A C 1
ATOM 1320 O O . LEU A 1 173 ? 30.393 4.008 -2.170 1.00 70.62 173 LEU A O 1
ATOM 1324 N N . THR A 1 174 ? 29.726 4.532 -4.241 1.00 68.38 174 THR A N 1
ATOM 1325 C CA . THR A 1 174 ? 28.394 5.021 -3.890 1.00 68.38 174 THR A CA 1
ATOM 1326 C C . THR A 1 174 ? 27.350 4.427 -4.824 1.00 68.38 174 THR A C 1
ATOM 1328 O O . THR A 1 174 ? 27.641 4.053 -5.963 1.00 68.38 174 THR A O 1
ATOM 1331 N N . ASN A 1 175 ? 26.106 4.384 -4.354 1.00 79.00 175 ASN A N 1
ATOM 1332 C CA . ASN A 1 175 ? 24.972 4.021 -5.196 1.00 79.00 175 ASN A CA 1
ATOM 1333 C C . ASN A 1 175 ? 24.768 5.082 -6.287 1.00 79.00 175 ASN A C 1
ATOM 1335 O O . ASN A 1 175 ? 25.089 6.257 -6.083 1.00 79.00 175 ASN A O 1
ATOM 1339 N N . GLY A 1 176 ? 24.226 4.684 -7.433 1.00 72.62 176 GLY A N 1
ATOM 1340 C CA . GLY A 1 176 ? 23.953 5.613 -8.522 1.00 72.62 176 GLY A CA 1
ATOM 1341 C C . GLY A 1 176 ? 22.998 5.048 -9.560 1.00 72.62 176 GLY A C 1
ATOM 1342 O O . GLY A 1 176 ? 22.912 3.838 -9.755 1.00 72.62 176 GLY A O 1
ATOM 1343 N N . VAL A 1 177 ? 22.288 5.941 -10.250 1.00 81.00 177 VAL A N 1
ATOM 1344 C CA . VAL A 1 177 ? 21.429 5.553 -11.372 1.00 81.00 177 VAL A CA 1
ATOM 1345 C C . VAL A 1 177 ? 22.300 5.167 -12.557 1.00 81.00 177 VAL A C 1
ATOM 1347 O O . VAL A 1 177 ? 23.143 5.948 -13.000 1.00 81.00 177 VAL A O 1
ATOM 1350 N N . ILE A 1 178 ? 22.065 3.975 -13.087 1.00 80.81 178 ILE A N 1
ATOM 1351 C CA . ILE A 1 178 ? 22.734 3.471 -14.281 1.00 80.81 178 ILE A CA 1
ATOM 1352 C C . ILE A 1 178 ? 21.698 3.205 -15.366 1.00 80.81 178 ILE A C 1
ATOM 1354 O O . ILE A 1 178 ? 20.508 3.062 -15.083 1.00 80.81 178 ILE A O 1
ATOM 1358 N N . ARG A 1 179 ? 22.164 3.144 -16.614 1.00 83.44 179 ARG A N 1
ATOM 1359 C CA . ARG A 1 179 ? 21.337 2.900 -17.794 1.00 83.44 179 ARG A CA 1
ATOM 1360 C C . ARG A 1 179 ? 21.969 1.825 -18.669 1.00 83.44 179 ARG A C 1
ATOM 1362 O O . ARG A 1 179 ? 23.126 1.959 -19.059 1.00 83.44 179 ARG A O 1
ATOM 1369 N N . ILE A 1 180 ? 21.182 0.820 -19.033 1.00 84.25 180 ILE A N 1
ATOM 1370 C CA . ILE A 1 180 ? 21.493 -0.165 -20.071 1.00 84.25 180 ILE A CA 1
ATOM 1371 C C . ILE A 1 180 ? 20.541 0.047 -21.246 1.00 84.25 180 ILE A C 1
ATOM 1373 O O . ILE A 1 180 ? 19.379 0.412 -21.067 1.00 84.25 180 ILE A O 1
ATOM 1377 N N . LEU A 1 181 ? 21.050 -0.151 -22.459 1.00 84.12 181 LEU A N 1
ATOM 1378 C CA . LEU A 1 181 ? 20.277 -0.036 -23.687 1.00 84.12 181 LEU A CA 1
ATOM 1379 C C . LEU A 1 181 ? 20.242 -1.391 -24.390 1.00 84.12 181 LEU A C 1
ATOM 1381 O O . LEU A 1 181 ? 21.287 -1.937 -24.734 1.00 84.12 181 LEU A O 1
ATOM 1385 N N . ASP A 1 182 ? 19.042 -1.905 -24.625 1.00 89.94 182 ASP A N 1
ATOM 1386 C CA . ASP A 1 182 ? 18.812 -3.028 -25.522 1.00 89.94 182 ASP A CA 1
ATOM 1387 C C . ASP A 1 182 ? 18.619 -2.503 -26.946 1.00 89.94 182 ASP A C 1
ATOM 1389 O O . ASP A 1 182 ? 17.574 -1.940 -27.267 1.00 89.94 182 ASP A O 1
ATOM 1393 N N . THR A 1 183 ? 19.630 -2.672 -27.794 1.00 86.69 183 THR A N 1
ATOM 1394 C CA . THR A 1 183 ? 19.571 -2.366 -29.235 1.00 86.69 183 THR A CA 1
ATOM 1395 C C . THR A 1 183 ? 19.457 -3.624 -30.095 1.00 86.69 183 THR A C 1
ATOM 1397 O O . THR A 1 183 ? 19.558 -3.552 -31.317 1.00 86.69 183 THR A O 1
ATOM 1400 N N . SER A 1 184 ? 19.265 -4.786 -29.469 1.00 87.44 184 SER A N 1
ATOM 1401 C CA . SER A 1 184 ? 19.275 -6.097 -30.125 1.00 87.44 184 SER A CA 1
ATOM 1402 C C . SER A 1 184 ? 17.885 -6.560 -30.568 1.00 87.44 184 SER A C 1
ATOM 1404 O O . SER A 1 184 ? 17.678 -7.750 -30.804 1.00 87.44 184 SER A O 1
ATOM 1406 N N . ILE A 1 185 ? 16.922 -5.639 -30.643 1.00 87.56 185 ILE A N 1
ATOM 1407 C CA . ILE A 1 185 ? 15.525 -5.927 -30.975 1.00 87.56 185 ILE A CA 1
ATOM 1408 C C . ILE A 1 185 ? 15.410 -6.109 -32.498 1.00 87.56 185 ILE A C 1
ATOM 1410 O O . ILE A 1 185 ? 15.600 -5.142 -33.243 1.00 87.56 185 ILE A O 1
ATOM 1414 N N . PRO A 1 186 ? 15.124 -7.325 -32.996 1.00 85.75 186 PRO A N 1
ATOM 1415 C CA . PRO A 1 186 ? 14.992 -7.583 -34.419 1.00 85.75 186 PRO A CA 1
ATOM 1416 C C . PRO A 1 186 ? 13.773 -6.865 -35.012 1.00 85.75 186 PRO A C 1
ATOM 1418 O O . PRO A 1 186 ? 12.751 -6.702 -34.336 1.00 85.75 186 PRO A O 1
ATOM 1421 N N . PRO A 1 187 ? 13.817 -6.503 -36.306 1.00 80.62 187 PRO A N 1
ATOM 1422 C CA . PRO A 1 187 ? 12.636 -6.029 -37.016 1.00 80.62 187 PRO A CA 1
ATOM 1423 C C . PRO A 1 187 ? 11.481 -7.037 -36.911 1.00 80.62 187 PRO A C 1
ATOM 1425 O O . PRO A 1 187 ? 11.648 -8.213 -37.228 1.00 80.62 187 PRO A O 1
ATOM 1428 N N . GLY A 1 188 ? 10.307 -6.569 -36.482 1.00 79.69 188 GLY A N 1
ATOM 1429 C CA . GLY A 1 188 ? 9.104 -7.396 -36.325 1.00 79.69 188 GLY A CA 1
ATOM 1430 C C . GLY A 1 188 ? 8.929 -8.035 -34.944 1.00 79.69 188 GLY A C 1
ATOM 1431 O O . GLY A 1 188 ? 7.869 -8.599 -34.682 1.00 79.69 188 GLY A O 1
ATOM 1432 N N . GLU A 1 189 ? 9.906 -7.918 -34.041 1.00 84.56 189 GLU A N 1
ATOM 1433 C CA . GLU A 1 189 ? 9.709 -8.305 -32.647 1.00 84.56 189 GLU A CA 1
ATOM 1434 C C . GLU A 1 189 ? 8.890 -7.227 -31.920 1.00 84.56 189 GLU A C 1
ATOM 1436 O O . GLU A 1 189 ? 9.337 -6.096 -31.741 1.00 84.56 189 GLU A O 1
ATOM 1441 N N . ILE A 1 190 ? 7.655 -7.567 -31.548 1.00 81.50 190 ILE A N 1
ATOM 1442 C CA . ILE A 1 190 ? 6.679 -6.602 -31.012 1.00 81.50 190 ILE A CA 1
ATOM 1443 C C . ILE A 1 190 ? 6.670 -6.514 -29.483 1.00 81.50 190 ILE A C 1
ATOM 1445 O O . ILE A 1 190 ? 5.991 -5.651 -28.930 1.00 81.50 190 ILE A O 1
ATOM 1449 N N . GLN A 1 191 ? 7.381 -7.410 -28.789 1.00 86.25 191 GLN A N 1
ATOM 1450 C CA . GLN A 1 191 ? 7.332 -7.496 -27.333 1.00 86.25 191 GLN A CA 1
ATOM 1451 C C . GLN A 1 191 ? 8.592 -8.120 -26.729 1.00 86.25 191 GLN A C 1
ATOM 1453 O O . GLN A 1 191 ? 9.034 -9.186 -27.150 1.00 86.25 191 GLN A O 1
ATOM 1458 N N . ARG A 1 192 ? 9.082 -7.490 -25.655 1.00 90.69 192 ARG A N 1
ATOM 1459 C CA . ARG A 1 192 ? 10.042 -8.049 -24.699 1.00 90.69 192 ARG A CA 1
ATOM 1460 C C . ARG A 1 192 ? 9.597 -7.755 -23.274 1.00 90.69 192 ARG A C 1
ATOM 1462 O O . ARG A 1 192 ? 9.016 -6.710 -22.990 1.00 90.69 192 ARG A O 1
ATOM 1469 N N . TYR A 1 193 ? 9.940 -8.668 -22.385 1.00 90.88 193 TYR A N 1
ATOM 1470 C CA . TYR A 1 193 ? 9.889 -8.518 -20.942 1.00 90.88 193 TYR A CA 1
ATOM 1471 C C . TYR A 1 193 ? 11.316 -8.507 -20.421 1.00 90.88 193 TYR A C 1
ATOM 1473 O O . TYR A 1 193 ? 12.151 -9.264 -20.911 1.00 90.88 193 TYR A O 1
ATOM 1481 N N . TYR A 1 194 ? 11.587 -7.676 -19.423 1.00 91.88 194 TYR A N 1
ATOM 1482 C CA . TYR A 1 194 ? 12.924 -7.496 -18.871 1.00 91.88 194 TYR A CA 1
ATOM 1483 C C . TYR A 1 194 ? 12.926 -7.785 -17.380 1.00 91.88 194 TYR A C 1
ATOM 1485 O O . TYR A 1 194 ? 11.963 -7.485 -16.674 1.00 91.88 194 TYR A O 1
ATOM 1493 N N . ARG A 1 195 ? 14.039 -8.324 -16.891 1.00 89.81 195 ARG A N 1
ATOM 1494 C CA . ARG A 1 195 ? 14.326 -8.393 -15.460 1.00 89.81 195 ARG A CA 1
ATOM 1495 C C . ARG A 1 195 ? 15.789 -8.090 -15.211 1.00 89.81 195 ARG A C 1
ATOM 1497 O O . ARG A 1 195 ? 16.635 -8.272 -16.084 1.00 89.81 195 ARG A O 1
ATOM 1504 N N . VAL A 1 196 ? 16.079 -7.675 -13.988 1.00 87.50 196 VAL A N 1
ATOM 1505 C CA . VAL A 1 196 ? 17.448 -7.553 -13.503 1.00 87.50 196 VAL A CA 1
ATOM 1506 C C . VAL A 1 196 ? 17.578 -8.396 -12.250 1.00 87.50 196 VAL A C 1
ATOM 1508 O O . VAL A 1 196 ? 16.758 -8.306 -11.337 1.00 87.50 196 VAL A O 1
ATOM 1511 N N . ARG A 1 197 ? 18.612 -9.228 -12.224 1.00 86.19 197 ARG A N 1
ATOM 1512 C CA . ARG A 1 197 ? 19.059 -9.974 -11.047 1.00 86.19 197 ARG A CA 1
ATOM 1513 C C . ARG A 1 197 ? 20.368 -9.368 -10.563 1.00 86.19 197 ARG A C 1
ATOM 1515 O O . ARG A 1 197 ? 21.022 -8.646 -11.308 1.00 86.19 197 ARG A O 1
ATOM 1522 N N . TYR A 1 198 ? 20.759 -9.658 -9.336 1.00 82.25 198 TYR A N 1
ATOM 1523 C CA . TYR A 1 198 ? 22.059 -9.257 -8.821 1.00 82.25 198 TYR A CA 1
ATOM 1524 C C . TYR A 1 198 ? 22.637 -10.353 -7.939 1.00 82.25 198 TYR A C 1
ATOM 1526 O O . TYR A 1 198 ? 21.885 -11.093 -7.298 1.00 82.25 198 TYR A O 1
ATOM 1534 N N . ASP A 1 199 ? 23.960 -10.432 -7.921 1.00 79.19 199 ASP A N 1
ATOM 1535 C CA . ASP A 1 199 ? 24.690 -11.288 -6.996 1.00 79.19 199 ASP A CA 1
ATOM 1536 C C . ASP A 1 199 ? 24.843 -10.532 -5.669 1.00 79.19 199 ASP A C 1
ATOM 1538 O O . ASP A 1 199 ? 25.190 -9.346 -5.664 1.00 79.19 199 ASP A O 1
ATOM 1542 N N . ARG A 1 200 ? 24.527 -11.196 -4.553 1.00 52.09 200 ARG A N 1
ATOM 1543 C CA . ARG A 1 200 ? 24.865 -10.704 -3.209 1.00 52.09 200 ARG A CA 1
ATOM 1544 C C . ARG A 1 200 ? 26.266 -11.136 -2.819 1.00 52.09 200 ARG A C 1
ATOM 1546 O O . ARG A 1 200 ? 26.614 -12.296 -3.130 1.00 52.09 200 ARG A O 1
#